Protein AF-A0A843FFS6-F1 (afdb_monomer)

Mean predicted aligned error: 5.68 Å

pLDDT: mean 88.08, std 12.21, range [52.97, 98.56]

Solvent-accessible surface area (backbone atoms only — not comparable to full-atom values): 11534 Å² total; per-residue (Å²): 105,70,79,52,47,47,73,30,27,51,74,70,66,68,94,65,60,73,67,64,50,52,63,53,55,61,49,59,39,76,67,48,50,51,51,51,46,52,35,38,79,65,56,68,27,56,37,34,46,57,70,78,41,84,56,86,60,29,35,32,21,43,27,21,26,77,88,63,52,64,29,27,40,38,34,43,46,72,81,62,82,56,56,77,55,55,56,65,79,45,60,89,41,75,91,49,67,89,71,67,99,47,63,55,63,48,47,26,49,44,46,48,45,20,52,55,39,33,42,36,35,39,77,54,75,42,61,40,56,52,62,72,47,78,57,62,43,37,38,35,24,46,45,67,55,59,95,92,43,70,39,50,36,41,72,79,55,86,66,94,71,55,63,67,55,49,52,50,55,53,44,48,55,54,46,30,41,71,68,35,67,39,58,66,69,72,75,48,49,82,36,21,30,43,49,99,89,42,68,33,47,51,81,44,55,57,70

Nearest PDB structures (foldseek):
  6zxh-assembly1_z  TM=8.878E-01  e=4.671E-20  Homo sapiens
  6zxf-assembly1_z  TM=8.977E-01  e=1.167E-18  Homo sapiens
  1ztf-assembly1_A  TM=8.460E-01  e=1.243E-16  Archaeoglobus fulgidus
  1zth-assembly1_A  TM=8.471E-01  e=7.750E-16  Archaeoglobus fulgidus
  6zxd-assembly1_z  TM=8.803E-01  e=1.132E-15  Homo sapiens

Structure (mmCIF, N/CA/C/O backbone):
data_AF-A0A843FFS6-F1
#
_entry.id   AF-A0A843FFS6-F1
#
loop_
_atom_site.group_PDB
_atom_site.id
_atom_site.type_symbol
_atom_site.label_atom_id
_atom_site.label_alt_id
_atom_site.label_comp_id
_atom_site.label_asym_id
_atom_site.label_entity_id
_atom_site.label_seq_id
_atom_site.pdbx_PDB_ins_code
_atom_site.Cartn_x
_atom_site.Cartn_y
_atom_site.Cartn_z
_atom_site.occupancy
_atom_site.B_iso_or_equiv
_atom_site.auth_seq_id
_atom_site.auth_comp_id
_atom_site.auth_asym_id
_atom_site.auth_atom_id
_atom_site.pdbx_PDB_model_num
ATOM 1 N N . MET A 1 1 ? -20.256 -8.761 16.980 1.00 80.69 1 MET A N 1
ATOM 2 C CA . MET A 1 1 ? -19.081 -7.978 16.548 1.00 80.69 1 MET A CA 1
ATOM 3 C C . MET A 1 1 ? -17.793 -8.781 16.651 1.00 80.69 1 MET A C 1
ATOM 5 O O . MET A 1 1 ? -17.360 -9.243 15.615 1.00 80.69 1 MET A O 1
ATOM 9 N N . PHE A 1 2 ? -17.199 -9.007 17.832 1.00 81.69 2 PHE A N 1
ATOM 10 C CA . PHE A 1 2 ? -15.898 -9.700 17.923 1.00 81.69 2 PHE A CA 1
ATOM 11 C C . PHE A 1 2 ? -15.927 -11.101 17.287 1.00 81.69 2 PHE A C 1
ATOM 13 O O . PHE A 1 2 ? -15.174 -11.355 16.364 1.00 81.69 2 PHE A O 1
ATOM 20 N N . ALA A 1 3 ? -16.933 -11.918 17.618 1.00 82.88 3 ALA A N 1
ATOM 21 C CA . ALA A 1 3 ? -17.171 -13.212 16.963 1.00 82.88 3 ALA A CA 1
ATOM 22 C C . ALA A 1 3 ? -17.545 -13.129 15.462 1.00 82.88 3 ALA A C 1
ATOM 24 O O . ALA A 1 3 ? -17.604 -14.142 14.774 1.00 82.88 3 ALA A O 1
ATOM 25 N N . HIS A 1 4 ? -17.893 -11.946 14.943 1.00 83.75 4 HIS A N 1
ATOM 26 C CA . HIS A 1 4 ? -18.058 -11.742 13.500 1.00 83.75 4 HIS A CA 1
ATOM 27 C C . HIS A 1 4 ? -16.690 -11.490 12.860 1.00 83.75 4 HIS A C 1
ATOM 29 O O . HIS A 1 4 ? -16.339 -12.213 11.942 1.00 83.75 4 HIS A O 1
ATOM 35 N N . VAL A 1 5 ? -15.884 -10.584 13.421 1.00 85.38 5 VAL A N 1
ATOM 36 C CA . VAL A 1 5 ? -14.514 -10.322 12.951 1.00 85.38 5 VAL A CA 1
ATOM 37 C C . VAL A 1 5 ? -13.635 -11.574 13.057 1.00 85.38 5 VAL A C 1
ATOM 39 O O . VAL A 1 5 ? -13.001 -11.949 12.084 1.00 85.38 5 VAL A O 1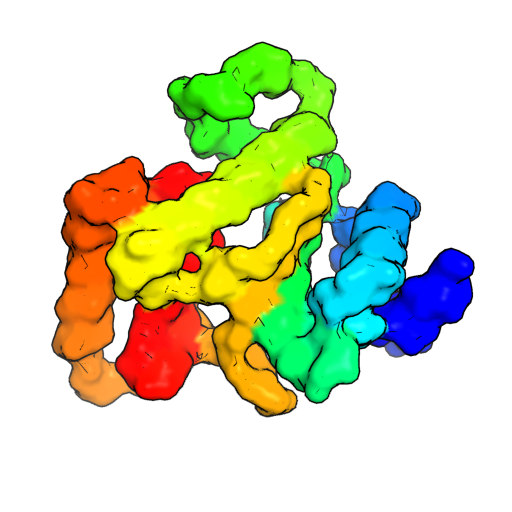
ATOM 42 N N . GLU A 1 6 ? -13.663 -12.308 14.173 1.00 84.12 6 GLU A N 1
ATOM 43 C CA . GLU A 1 6 ? -12.920 -13.575 14.317 1.00 84.12 6 GLU A CA 1
ATOM 44 C C . GLU A 1 6 ? -13.298 -14.621 13.261 1.00 84.12 6 GLU A C 1
ATOM 46 O O . GLU A 1 6 ? -12.465 -15.429 12.868 1.00 84.12 6 GLU A O 1
ATOM 51 N N . ARG A 1 7 ? -14.544 -14.612 12.770 1.00 85.88 7 ARG A N 1
ATOM 52 C CA . ARG A 1 7 ? -14.980 -15.529 11.708 1.00 85.88 7 ARG A CA 1
ATOM 53 C C . ARG A 1 7 ? -14.482 -15.142 10.320 1.00 85.88 7 ARG A C 1
ATOM 55 O O . ARG A 1 7 ? -14.465 -16.020 9.467 1.00 85.88 7 ARG A O 1
ATOM 62 N N . HIS A 1 8 ? -14.038 -13.908 10.113 1.00 87.31 8 HIS A N 1
ATOM 63 C CA . HIS A 1 8 ? -13.634 -13.399 8.798 1.00 87.31 8 HIS A CA 1
ATOM 64 C C . HIS A 1 8 ? -12.160 -12.982 8.743 1.00 87.31 8 HIS A C 1
ATOM 66 O O . HIS A 1 8 ? -11.630 -12.788 7.665 1.00 87.31 8 HIS A O 1
ATOM 72 N N . VAL A 1 9 ? -11.465 -12.890 9.880 1.00 86.94 9 VAL A N 1
ATOM 73 C CA . V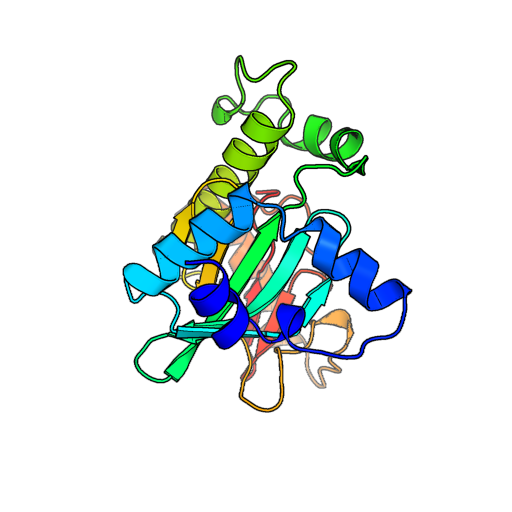AL A 1 9 ? -10.030 -12.579 9.921 1.00 86.94 9 VAL A CA 1
ATOM 74 C C . VAL A 1 9 ? -9.237 -13.837 10.252 1.00 86.94 9 VAL A C 1
ATOM 76 O O . VAL A 1 9 ? -9.176 -14.249 11.411 1.00 86.94 9 VAL A O 1
ATOM 79 N N . ASP A 1 10 ? -8.593 -14.442 9.257 1.00 83.94 10 ASP A N 1
ATOM 80 C CA . ASP A 1 10 ? -7.824 -15.685 9.414 1.00 83.94 10 ASP A CA 1
ATOM 81 C C . ASP A 1 10 ? -6.652 -15.533 10.386 1.00 83.94 10 ASP A C 1
ATOM 83 O O . ASP A 1 10 ? -6.362 -16.447 11.162 1.00 83.94 10 ASP A O 1
ATOM 87 N N . ALA A 1 11 ? -6.038 -14.346 10.433 1.00 75.12 11 ALA A N 1
ATOM 88 C CA . ALA A 1 11 ? -4.993 -14.022 11.402 1.00 75.12 11 ALA A CA 1
ATOM 89 C C . ALA A 1 11 ? -5.459 -14.157 12.870 1.00 75.12 11 ALA A C 1
ATOM 91 O O . ALA A 1 11 ? -4.627 -14.363 13.753 1.00 75.12 11 ALA A O 1
ATOM 92 N N . LEU A 1 12 ? -6.772 -14.100 13.139 1.00 79.31 12 LEU A N 1
ATOM 93 C CA . LEU A 1 12 ? -7.354 -14.326 14.469 1.00 79.31 12 LEU A CA 1
ATOM 94 C C . LEU A 1 12 ? -7.743 -15.795 14.724 1.00 79.31 12 LEU A C 1
ATOM 96 O O . LEU A 1 12 ? -7.972 -16.163 15.875 1.00 79.31 12 LEU A O 1
ATOM 100 N N . LYS A 1 13 ? -7.808 -16.648 13.690 1.00 69.12 13 LYS A N 1
ATOM 101 C CA . LYS A 1 13 ? -8.375 -18.008 13.771 1.00 69.12 13 LYS A CA 1
ATOM 102 C C . LYS A 1 13 ? -7.391 -19.105 14.211 1.00 69.12 13 LYS A C 1
ATOM 104 O O . LYS A 1 13 ? -7.854 -20.209 14.494 1.00 69.12 13 LYS A O 1
ATOM 109 N N . THR A 1 14 ? -6.064 -18.889 14.259 1.00 59.19 14 THR A N 1
ATOM 110 C CA . THR A 1 14 ? -5.106 -20.026 14.181 1.00 59.19 14 THR A CA 1
ATOM 111 C C . THR A 1 14 ? -3.998 -20.195 15.243 1.00 59.19 14 THR A C 1
ATOM 113 O O . THR A 1 14 ? -3.582 -19.302 15.992 1.00 59.19 14 THR A O 1
ATOM 116 N N . ASN A 1 15 ? -3.532 -21.457 15.285 1.00 53.28 15 ASN A N 1
ATOM 117 C CA . ASN A 1 15 ? -2.415 -22.059 16.023 1.00 53.28 15 ASN A CA 1
ATOM 118 C C . ASN A 1 15 ? -1.039 -21.675 15.441 1.00 53.28 15 ASN A C 1
ATOM 120 O O . ASN A 1 15 ? -0.367 -22.515 14.852 1.00 53.28 15 ASN A O 1
ATOM 124 N N . LYS A 1 16 ? -0.609 -20.420 15.605 1.00 58.84 16 LYS A N 1
ATOM 125 C CA . LYS A 1 16 ? 0.731 -19.974 15.177 1.00 58.84 16 LYS A CA 1
ATOM 126 C C . LYS A 1 16 ? 1.813 -20.162 16.249 1.00 58.84 16 LYS A C 1
ATOM 128 O O . LYS A 1 16 ? 1.512 -20.288 17.444 1.00 58.84 16 LYS A O 1
ATOM 133 N N . THR A 1 17 ? 3.075 -20.121 15.821 1.00 56.34 17 THR A N 1
ATOM 134 C CA . THR A 1 17 ? 4.252 -19.939 16.690 1.00 56.34 17 THR A CA 1
ATOM 135 C C . THR A 1 17 ? 4.204 -18.573 17.396 1.00 56.34 17 THR A C 1
ATOM 137 O O . THR A 1 17 ? 3.405 -17.702 17.048 1.00 56.34 17 THR A O 1
ATOM 140 N N . GLY A 1 18 ? 5.009 -18.390 18.450 1.00 56.28 18 GLY A N 1
ATOM 141 C CA . GLY A 1 18 ? 4.954 -17.189 19.297 1.00 56.28 18 GLY A CA 1
ATOM 142 C C . GLY A 1 18 ? 5.206 -15.870 18.551 1.00 56.28 18 GLY A C 1
ATOM 143 O O . GLY A 1 18 ? 4.464 -14.912 18.763 1.00 56.28 18 GLY A O 1
ATOM 144 N N . ASP A 1 19 ? 6.190 -15.844 17.647 1.00 57.81 19 ASP A N 1
ATOM 145 C CA . ASP A 1 19 ? 6.649 -14.616 16.973 1.00 57.81 19 ASP A CA 1
ATOM 146 C C . ASP A 1 19 ? 5.652 -14.080 15.931 1.00 57.81 19 ASP A C 1
ATOM 148 O O . ASP A 1 19 ? 5.396 -12.873 15.865 1.00 57.81 19 ASP A O 1
ATOM 152 N N . GLU A 1 20 ? 5.025 -14.962 15.148 1.00 58.84 20 GLU A N 1
ATOM 153 C CA . GLU A 1 20 ? 4.002 -14.572 14.166 1.00 58.84 20 GLU A CA 1
ATOM 154 C C . GLU A 1 20 ? 2.743 -14.042 14.862 1.00 58.84 20 GLU A C 1
ATOM 156 O O . GLU A 1 20 ? 2.193 -13.009 14.477 1.00 58.84 20 GLU A O 1
ATOM 161 N N . ARG A 1 21 ? 2.326 -14.699 15.956 1.00 60.38 21 ARG A N 1
ATOM 162 C CA . ARG A 1 21 ? 1.221 -14.228 16.808 1.00 60.38 21 ARG A CA 1
ATOM 163 C C . ARG A 1 21 ? 1.490 -12.841 17.369 1.00 60.38 21 ARG A C 1
ATOM 165 O O . ARG A 1 21 ? 0.575 -12.024 17.417 1.00 60.38 21 ARG A O 1
ATOM 172 N N . GLN A 1 22 ? 2.721 -12.580 17.802 1.00 60.16 22 GLN A N 1
ATOM 173 C CA . GLN A 1 22 ? 3.092 -11.284 18.354 1.00 60.16 22 GLN A CA 1
ATOM 174 C C . GLN A 1 22 ? 3.043 -10.185 17.284 1.00 60.16 22 GLN A C 1
ATOM 176 O O . GLN A 1 22 ? 2.493 -9.116 17.537 1.00 60.16 22 GLN A O 1
ATOM 181 N N . THR A 1 23 ? 3.545 -10.467 16.082 1.00 61.41 23 THR A N 1
ATOM 182 C CA . THR A 1 23 ? 3.602 -9.499 14.976 1.00 61.41 23 THR A CA 1
ATOM 183 C C . THR A 1 23 ? 2.213 -9.111 14.459 1.00 61.41 23 THR A C 1
ATOM 185 O O . THR A 1 23 ? 1.973 -7.937 14.169 1.00 61.41 23 THR A O 1
ATOM 188 N N . ASP A 1 24 ? 1.279 -10.061 14.396 1.00 65.69 24 ASP A N 1
ATOM 189 C CA . ASP A 1 24 ? -0.100 -9.793 13.971 1.00 65.69 24 ASP A CA 1
ATOM 190 C C . ASP A 1 24 ? -0.920 -9.118 15.075 1.00 65.69 24 ASP A C 1
ATOM 192 O O . ASP A 1 24 ? -1.653 -8.158 14.826 1.00 65.69 24 ASP A O 1
ATOM 196 N N . ALA A 1 25 ? -0.750 -9.548 16.329 1.00 66.25 25 ALA A N 1
ATOM 197 C CA . ALA A 1 25 ? -1.425 -8.926 17.466 1.00 66.25 25 ALA A CA 1
ATOM 198 C C . ALA A 1 25 ? -1.049 -7.442 17.646 1.00 66.25 25 ALA A C 1
ATOM 200 O O . ALA A 1 25 ? -1.842 -6.675 18.195 1.00 66.25 25 ALA A O 1
ATOM 201 N N . GLU A 1 26 ? 0.126 -7.011 17.173 1.00 71.06 26 GLU A N 1
ATOM 202 C CA . GLU A 1 26 ? 0.561 -5.610 17.249 1.00 71.06 26 GLU A CA 1
ATOM 203 C C . GLU A 1 26 ? -0.297 -4.644 16.417 1.00 71.06 26 GLU A C 1
ATOM 205 O O . GLU A 1 26 ? -0.399 -3.466 16.777 1.00 71.06 26 GLU A O 1
ATOM 210 N N . VAL A 1 27 ? -0.919 -5.108 15.326 1.00 79.50 27 VAL A N 1
ATOM 211 C CA . VAL A 1 27 ? -1.751 -4.260 14.451 1.00 79.50 27 VAL A CA 1
ATOM 212 C C . VAL A 1 27 ? -3.250 -4.373 14.754 1.00 79.50 27 VAL A C 1
ATOM 214 O O . VAL A 1 27 ? -3.978 -3.388 14.593 1.00 79.50 27 VAL A O 1
ATOM 217 N N . PHE A 1 28 ? -3.712 -5.512 15.281 1.00 85.62 28 PHE A N 1
ATOM 218 C CA . PHE A 1 28 ? -5.121 -5.779 15.606 1.00 85.62 28 PHE A CA 1
ATOM 219 C C . PHE A 1 28 ? -5.526 -5.343 17.027 1.00 85.62 28 PHE A C 1
ATOM 221 O O . PHE A 1 28 ? -6.113 -6.107 17.796 1.00 85.62 28 PHE A O 1
ATOM 228 N N . ASP A 1 29 ? -5.256 -4.085 17.390 1.00 86.44 29 ASP A N 1
ATOM 229 C CA . ASP A 1 29 ? -5.799 -3.528 18.633 1.00 86.44 29 ASP A CA 1
ATOM 230 C C . ASP A 1 29 ? -7.338 -3.389 18.571 1.00 86.44 29 ASP A C 1
ATOM 232 O O . ASP A 1 29 ? -7.961 -3.437 17.506 1.00 86.44 29 ASP A O 1
ATOM 236 N N . ARG A 1 30 ? -7.991 -3.190 19.727 1.00 87.75 30 ARG A N 1
ATOM 237 C CA . ARG A 1 30 ? -9.460 -3.058 19.791 1.00 87.75 30 ARG A CA 1
ATOM 238 C C . ARG A 1 30 ? -9.999 -1.971 18.854 1.00 87.75 30 ARG A C 1
ATOM 240 O O . ARG A 1 30 ? -11.113 -2.111 18.365 1.00 87.75 30 ARG A O 1
ATOM 247 N N . GLN A 1 31 ? -9.268 -0.875 18.645 1.00 89.69 31 GLN A N 1
ATOM 248 C CA . GLN A 1 31 ? -9.713 0.192 17.752 1.00 89.69 31 GLN A CA 1
ATOM 249 C C . GLN A 1 31 ? -9.600 -0.241 16.293 1.00 89.69 31 GLN A C 1
ATOM 251 O O . GLN A 1 31 ? -10.558 -0.018 15.564 1.00 89.69 31 GLN A O 1
ATOM 256 N N . THR A 1 32 ? -8.509 -0.892 15.885 1.00 91.94 32 THR A N 1
ATOM 257 C CA . THR A 1 32 ? -8.364 -1.459 14.536 1.00 91.94 32 THR A CA 1
ATOM 258 C C . THR A 1 32 ? -9.460 -2.486 14.246 1.00 91.94 32 THR A C 1
ATOM 260 O O . THR A 1 32 ? -10.102 -2.412 13.205 1.00 91.94 32 THR A O 1
ATOM 263 N N . LEU A 1 33 ? -9.762 -3.389 15.186 1.00 92.38 33 LEU A N 1
ATOM 264 C CA . LEU A 1 33 ? -10.819 -4.394 15.006 1.00 92.38 33 LEU A CA 1
ATOM 265 C C . LEU A 1 33 ? -12.210 -3.773 14.803 1.00 92.38 33 LEU A C 1
ATOM 267 O O . LEU A 1 33 ? -13.022 -4.312 14.057 1.00 92.38 33 LEU A O 1
ATOM 271 N N . MET A 1 34 ? -12.482 -2.626 15.434 1.00 93.25 34 MET A N 1
ATOM 272 C CA .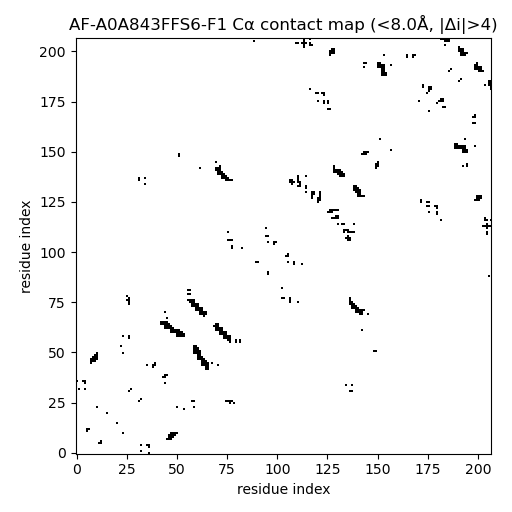 MET A 1 34 ? -13.707 -1.860 15.175 1.00 93.25 34 MET A CA 1
ATOM 273 C C . MET A 1 34 ? -13.737 -1.292 13.753 1.00 93.25 34 MET A C 1
ATOM 275 O O . MET A 1 34 ? -14.794 -1.269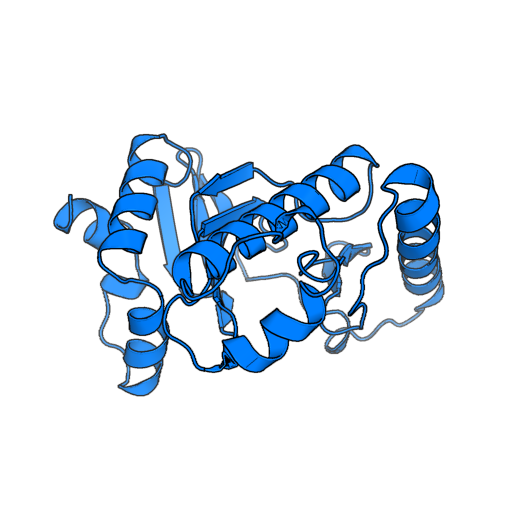 13.142 1.00 93.25 34 MET A O 1
ATOM 279 N N . LEU A 1 35 ? -12.597 -0.835 13.228 1.00 94.75 35 LEU A N 1
ATOM 280 C CA . LEU A 1 35 ? -12.515 -0.313 11.860 1.00 94.75 35 LEU A CA 1
ATOM 281 C C . LEU A 1 35 ? -12.715 -1.415 10.829 1.00 94.75 35 LEU A C 1
ATOM 283 O O . LEU A 1 35 ? -13.434 -1.210 9.863 1.00 94.75 35 LEU A O 1
ATOM 287 N N . ILE A 1 36 ? -12.113 -2.579 11.066 1.00 94.56 36 ILE A N 1
ATOM 288 C CA . ILE A 1 36 ? -12.307 -3.766 10.233 1.00 94.56 36 ILE A CA 1
ATOM 289 C C . ILE A 1 36 ? -13.780 -4.162 10.220 1.00 94.56 36 ILE A C 1
ATOM 291 O O . ILE A 1 36 ? -14.346 -4.363 9.156 1.00 94.56 36 ILE A O 1
ATOM 295 N N . TYR A 1 37 ? -14.427 -4.193 11.388 1.00 94.75 37 TYR A N 1
ATOM 296 C CA . TYR A 1 37 ? -15.867 -4.428 11.465 1.00 94.75 37 TYR A CA 1
ATOM 297 C C . TYR A 1 37 ? -16.678 -3.388 10.673 1.00 94.75 37 TYR A C 1
ATOM 299 O O . TYR A 1 37 ? -17.653 -3.746 10.015 1.00 94.75 37 TYR A O 1
ATOM 307 N N . ASP A 1 38 ? -16.288 -2.111 10.723 1.00 95.56 38 ASP A N 1
ATOM 308 C CA . ASP A 1 38 ? -16.941 -1.052 9.947 1.00 95.56 38 ASP A CA 1
ATOM 309 C C . ASP A 1 38 ? -16.753 -1.255 8.430 1.00 95.56 38 ASP A C 1
ATOM 311 O O . ASP A 1 38 ? -17.693 -1.014 7.680 1.00 95.56 38 ASP A O 1
ATOM 315 N N . PHE A 1 39 ? -15.578 -1.707 7.972 1.00 96.50 39 PHE A N 1
ATOM 316 C CA . PHE A 1 39 ? -15.357 -2.057 6.562 1.00 96.50 39 PHE A CA 1
ATOM 317 C C . PHE A 1 39 ? -16.192 -3.266 6.143 1.00 96.50 39 PHE A C 1
ATOM 319 O O . PHE A 1 39 ? -16.836 -3.212 5.100 1.00 96.50 39 PHE A O 1
ATOM 326 N N . MET A 1 40 ? -16.253 -4.295 6.994 1.00 95.25 40 MET A N 1
ATOM 327 C CA . MET A 1 40 ? -17.033 -5.506 6.736 1.00 95.25 40 MET A CA 1
ATOM 328 C C . MET A 1 40 ? -18.525 -5.229 6.642 1.00 95.25 40 MET A C 1
ATOM 330 O O . MET A 1 40 ? -19.186 -5.583 5.679 1.00 95.25 40 MET A O 1
ATOM 334 N N . THR A 1 41 ? -19.071 -4.506 7.615 1.00 94.31 41 THR A N 1
ATOM 335 C CA . THR A 1 41 ? -20.493 -4.127 7.584 1.00 94.31 41 THR A CA 1
ATOM 336 C C . THR A 1 41 ? -20.834 -3.085 6.520 1.00 94.31 41 THR A C 1
ATOM 338 O O . THR A 1 41 ? -22.014 -2.850 6.267 1.00 94.31 41 THR A O 1
ATOM 341 N N . GLY A 1 42 ? -19.822 -2.448 5.926 1.00 93.94 42 GLY A N 1
ATOM 342 C CA . GLY A 1 42 ? -19.959 -1.540 4.794 1.00 93.94 42 GLY A CA 1
ATOM 343 C C . GLY A 1 42 ? -19.784 -2.204 3.427 1.00 93.94 42 GLY A C 1
ATOM 344 O O . GLY A 1 42 ? -19.853 -1.480 2.439 1.00 93.94 42 GLY A O 1
ATOM 345 N N . GLY A 1 43 ? -19.535 -3.519 3.370 1.00 93.12 43 GLY A N 1
ATOM 346 C CA . GLY A 1 43 ? -19.345 -4.280 2.130 1.00 93.12 43 GLY A CA 1
ATOM 347 C C . GLY A 1 43 ? -18.008 -4.045 1.421 1.00 93.12 43 GLY A C 1
ATOM 348 O O . GLY A 1 43 ? -17.847 -4.449 0.281 1.00 93.12 43 GLY A O 1
ATOM 349 N N . LEU A 1 44 ? -17.042 -3.380 2.069 1.00 95.81 44 LEU A N 1
ATOM 350 C CA . LEU A 1 44 ? -15.720 -3.119 1.474 1.00 95.81 44 LEU A CA 1
ATOM 351 C C . LEU A 1 44 ? -14.726 -4.269 1.681 1.00 95.81 44 LEU A C 1
ATOM 353 O O . LEU A 1 44 ? -13.668 -4.274 1.067 1.00 95.81 44 LEU A O 1
ATOM 357 N N . ILE A 1 45 ? -15.011 -5.170 2.622 1.00 96.69 45 ILE A N 1
ATOM 358 C CA . ILE A 1 45 ? -14.197 -6.349 2.926 1.00 96.69 45 ILE A CA 1
ATOM 359 C C . ILE A 1 45 ? -15.147 -7.454 3.385 1.00 96.69 45 ILE A C 1
ATOM 361 O O . ILE A 1 45 ? -15.850 -7.258 4.367 1.00 96.69 45 ILE A O 1
ATOM 365 N N . ASP A 1 46 ? -15.124 -8.628 2.779 1.00 95.50 46 ASP A N 1
ATOM 366 C CA . ASP A 1 46 ? -15.739 -9.825 3.347 1.00 95.50 46 ASP A CA 1
ATOM 367 C C . ASP A 1 46 ? -14.752 -10.546 4.272 1.00 95.50 46 ASP A C 1
ATOM 369 O O . ASP A 1 46 ? -14.993 -10.681 5.475 1.00 95.50 46 ASP A O 1
ATOM 373 N N . THR A 1 47 ? -13.592 -10.940 3.740 1.00 94.19 47 THR A N 1
ATOM 374 C CA . THR A 1 47 ? -12.612 -11.774 4.444 1.00 94.19 47 THR A CA 1
ATOM 375 C C . THR A 1 47 ? -11.228 -11.120 4.453 1.00 94.19 47 THR A C 1
ATOM 377 O O . THR A 1 47 ? -10.809 -10.474 3.500 1.00 94.19 47 THR A O 1
ATOM 380 N N . ILE A 1 48 ? -10.497 -11.262 5.565 1.00 94.25 48 ILE A N 1
ATOM 381 C CA . ILE A 1 48 ? -9.093 -10.850 5.700 1.00 94.25 48 ILE A CA 1
ATOM 382 C C . ILE A 1 48 ? -8.259 -12.097 5.950 1.00 94.25 48 ILE A C 1
ATOM 384 O O . ILE A 1 48 ? -8.434 -12.796 6.954 1.00 94.25 48 ILE A O 1
ATOM 388 N N . HIS A 1 49 ? -7.305 -12.330 5.066 1.00 89.81 49 HIS A N 1
ATOM 389 C CA . HIS A 1 49 ? -6.413 -13.471 5.113 1.00 89.81 49 HIS A CA 1
ATOM 390 C C . HIS A 1 49 ? -5.125 -13.141 5.881 1.00 89.81 49 HIS A C 1
ATOM 392 O O . HIS A 1 49 ? -5.056 -12.216 6.698 1.00 89.81 49 HIS A O 1
ATOM 398 N N . TYR A 1 50 ? -4.094 -13.956 5.685 1.00 82.50 50 TYR A N 1
ATOM 399 C CA . TYR A 1 50 ? -2.793 -13.757 6.308 1.00 82.50 50 TYR A CA 1
ATOM 400 C C . TYR A 1 50 ? -2.069 -12.519 5.755 1.00 82.50 50 TYR A C 1
ATOM 402 O O . TYR A 1 50 ? -2.343 -12.081 4.634 1.00 82.50 50 TYR A O 1
ATOM 410 N N . PRO A 1 51 ? -1.155 -11.920 6.543 1.00 86.81 51 PRO A N 1
ATOM 411 C CA . PRO A 1 51 ? -0.359 -10.806 6.054 1.00 86.81 51 PRO A CA 1
ATOM 412 C C . PRO A 1 51 ? 0.498 -11.254 4.866 1.00 86.81 51 PRO A C 1
ATOM 414 O O . PRO A 1 51 ? 1.206 -12.254 4.952 1.00 86.81 51 PRO A O 1
ATOM 417 N N . VAL A 1 52 ? 0.461 -10.475 3.788 1.00 89.38 52 VAL A N 1
ATOM 418 C CA . VAL A 1 52 ? 1.340 -10.636 2.619 1.00 89.38 52 VAL A CA 1
ATOM 419 C C . VAL A 1 52 ? 2.656 -9.882 2.798 1.00 89.38 52 VAL A C 1
ATOM 421 O O . VAL A 1 52 ? 3.664 -10.223 2.192 1.00 89.38 52 VAL A O 1
ATOM 424 N N . SER A 1 53 ? 2.673 -8.869 3.668 1.00 87.00 53 SER A N 1
ATOM 425 C CA . SER A 1 53 ? 3.887 -8.143 4.032 1.00 87.00 53 SER A CA 1
ATOM 426 C C . SER A 1 53 ? 3.817 -7.656 5.474 1.00 87.00 53 SER A C 1
ATOM 428 O O . SER A 1 53 ? 2.799 -7.133 5.932 1.00 87.00 53 SER A O 1
ATOM 430 N N . THR A 1 54 ? 4.920 -7.800 6.206 1.00 84.69 54 THR A N 1
ATOM 431 C CA . THR A 1 54 ? 5.067 -7.279 7.569 1.00 84.69 54 THR A CA 1
ATOM 432 C C . THR A 1 54 ? 6.247 -6.324 7.627 1.00 84.69 54 THR A C 1
ATOM 434 O O . THR A 1 54 ? 7.389 -6.717 7.390 1.00 84.69 54 THR A O 1
ATOM 437 N N . GLY A 1 55 ? 5.986 -5.069 7.980 1.00 77.56 55 GLY A N 1
ATOM 438 C CA . GLY A 1 55 ? 6.989 -4.016 8.048 1.00 77.56 55 GLY A CA 1
ATOM 439 C C . GLY A 1 55 ? 7.069 -3.358 9.422 1.00 77.56 55 GLY A C 1
ATOM 440 O O . GLY A 1 55 ? 6.270 -3.594 10.327 1.00 77.56 55 GLY A O 1
ATOM 441 N N . LYS A 1 56 ? 8.051 -2.464 9.580 1.00 77.19 56 LYS A N 1
ATOM 442 C CA . LYS A 1 56 ? 8.232 -1.671 10.814 1.00 77.19 56 LYS A CA 1
ATOM 443 C C . LYS A 1 56 ? 7.108 -0.658 11.050 1.00 77.19 56 LYS A C 1
ATOM 445 O O . LYS A 1 56 ? 6.913 -0.212 12.185 1.00 77.19 56 LYS A O 1
ATOM 450 N N . GLU A 1 57 ? 6.434 -0.247 9.982 1.00 80.69 57 GLU A N 1
ATOM 451 C CA . GLU A 1 57 ? 5.434 0.827 9.985 1.00 80.69 57 GLU A CA 1
ATOM 452 C C . GLU A 1 57 ? 4.002 0.292 9.947 1.00 80.69 57 GLU A C 1
ATOM 454 O O . GLU A 1 57 ? 3.092 0.929 10.471 1.00 80.69 57 GLU A O 1
ATOM 459 N N . GLY A 1 58 ? 3.808 -0.914 9.421 1.00 88.50 58 GLY A N 1
ATOM 460 C CA . GLY A 1 58 ? 2.508 -1.543 9.261 1.00 88.50 58 GLY A CA 1
ATOM 461 C C . GLY A 1 58 ? 2.629 -2.936 8.666 1.00 88.50 58 GLY A C 1
ATOM 462 O O . GLY A 1 58 ? 3.721 -3.361 8.287 1.00 88.50 58 GLY A O 1
ATOM 463 N N . ASN A 1 59 ? 1.500 -3.626 8.588 1.00 91.69 59 ASN A N 1
ATOM 464 C CA . ASN A 1 59 ? 1.373 -4.897 7.886 1.00 91.69 59 ASN A CA 1
ATOM 465 C C . ASN A 1 59 ? 0.367 -4.715 6.739 1.00 91.69 59 ASN A C 1
ATOM 467 O O . ASN A 1 59 ? -0.587 -3.947 6.880 1.00 91.69 59 ASN A O 1
ATOM 471 N N . VAL A 1 60 ? 0.581 -5.411 5.628 1.00 94.06 60 VAL A N 1
ATOM 472 C CA . VAL A 1 60 ? -0.353 -5.495 4.499 1.00 94.06 60 VAL A CA 1
ATOM 473 C C . VAL A 1 60 ? -0.956 -6.889 4.503 1.00 94.06 60 VAL A C 1
ATOM 475 O O . VAL A 1 60 ? -0.228 -7.875 4.619 1.00 94.06 60 VAL A O 1
ATOM 478 N N . PHE A 1 61 ? -2.273 -6.965 4.396 1.00 94.50 61 PHE A N 1
ATOM 479 C CA . PHE A 1 61 ? -3.042 -8.200 4.364 1.00 94.50 61 PHE A CA 1
ATOM 480 C C . PHE A 1 61 ? -3.709 -8.345 3.005 1.00 94.50 61 PHE A C 1
ATOM 482 O O . PHE A 1 61 ? -4.211 -7.359 2.467 1.00 94.50 61 PHE A O 1
ATOM 489 N N . TYR A 1 62 ? -3.731 -9.574 2.497 1.00 94.94 62 TYR A N 1
ATOM 490 C CA . TYR A 1 62 ? -4.666 -9.946 1.446 1.00 94.94 62 TYR A CA 1
ATOM 491 C C . TYR A 1 62 ? -6.070 -10.010 2.054 1.00 94.94 62 TYR A C 1
ATOM 493 O O . TYR A 1 62 ? -6.261 -10.538 3.156 1.00 94.94 62 TYR A O 1
ATOM 501 N N . ALA A 1 63 ? -7.035 -9.429 1.369 1.00 95.50 63 ALA A N 1
ATOM 502 C CA . ALA A 1 63 ? -8.437 -9.416 1.731 1.00 95.50 63 ALA A CA 1
ATOM 503 C C . ALA A 1 63 ? -9.273 -9.590 0.462 1.00 95.50 63 ALA A C 1
ATOM 505 O O . ALA A 1 63 ? -8.762 -9.443 -0.643 1.00 95.50 63 ALA A O 1
ATOM 506 N N . THR A 1 64 ? -10.548 -9.887 0.634 1.00 95.31 64 THR A N 1
ATOM 507 C CA . THR A 1 64 ? -11.526 -9.960 -0.452 1.00 95.31 64 THR A CA 1
ATOM 508 C C . THR A 1 64 ? -12.743 -9.127 -0.093 1.00 95.31 64 THR A C 1
ATOM 510 O O . THR A 1 64 ? -13.016 -8.940 1.096 1.00 95.31 64 THR A O 1
ATOM 513 N N . ASP A 1 65 ? -13.456 -8.595 -1.082 1.00 94.56 65 ASP A N 1
ATOM 514 C CA . ASP A 1 65 ? -14.781 -7.993 -0.886 1.00 94.56 65 ASP A CA 1
ATOM 515 C C . ASP A 1 65 ? -15.917 -9.034 -0.948 1.00 94.56 65 ASP A C 1
ATOM 517 O O . ASP A 1 65 ? -15.673 -10.241 -0.938 1.00 94.56 65 ASP A O 1
ATOM 521 N N . GLU A 1 66 ? -17.172 -8.569 -0.952 1.00 92.44 66 GLU A N 1
ATOM 522 C CA . GLU A 1 66 ? -18.359 -9.439 -1.004 1.00 92.44 66 GLU A CA 1
ATOM 523 C C . GLU A 1 66 ? -18.490 -10.225 -2.320 1.00 92.44 66 GLU A C 1
ATOM 525 O O . GLU A 1 66 ? -19.124 -11.285 -2.328 1.00 92.44 66 GLU A O 1
ATOM 530 N N . ASP A 1 67 ? -17.889 -9.736 -3.408 1.00 92.38 67 ASP A N 1
ATOM 531 C CA . ASP A 1 67 ? -17.883 -10.393 -4.718 1.00 92.38 67 ASP A CA 1
ATOM 532 C C . ASP A 1 67 ? -16.699 -11.370 -4.865 1.00 92.38 67 ASP A C 1
ATOM 534 O O . ASP A 1 67 ? -16.683 -12.207 -5.770 1.00 92.38 67 ASP A O 1
ATOM 538 N N . GLY A 1 68 ? -15.758 -11.343 -3.915 1.00 91.50 68 GLY A N 1
ATOM 539 C CA . GLY A 1 68 ? -14.558 -12.175 -3.899 1.00 91.50 68 GLY A CA 1
ATOM 540 C C . GLY A 1 68 ? -13.364 -11.531 -4.601 1.00 91.50 68 GLY A C 1
ATOM 541 O O . GLY A 1 68 ? -12.341 -12.197 -4.760 1.00 91.50 68 GLY A O 1
ATOM 542 N N . GLU A 1 69 ? -13.470 -10.260 -4.989 1.00 93.12 69 GLU A N 1
ATOM 543 C CA . GLU A 1 69 ? -12.397 -9.538 -5.663 1.00 93.12 69 GLU A CA 1
ATOM 544 C C . GLU A 1 69 ? -11.278 -9.181 -4.671 1.00 93.12 69 GLU A C 1
ATOM 546 O O . GLU A 1 69 ? -11.547 -8.837 -3.510 1.00 93.12 69 GLU A O 1
ATOM 551 N N . PRO A 1 70 ? -10.003 -9.287 -5.085 1.00 95.50 70 PRO A N 1
ATOM 552 C CA . PRO A 1 70 ? -8.868 -9.145 -4.187 1.00 95.50 70 PRO A CA 1
ATOM 553 C C . PRO A 1 70 ? -8.582 -7.678 -3.820 1.00 95.50 70 PRO A C 1
ATOM 555 O O . PRO A 1 70 ? -8.494 -6.790 -4.663 1.00 95.50 70 PRO A O 1
ATOM 558 N N . ILE A 1 71 ? -8.354 -7.431 -2.528 1.00 96.62 71 ILE A N 1
ATOM 559 C CA . ILE A 1 71 ? -8.069 -6.114 -1.943 1.00 96.62 71 ILE A CA 1
ATOM 560 C C . ILE A 1 71 ? -6.845 -6.198 -1.027 1.00 96.62 71 ILE A C 1
ATOM 562 O O . ILE A 1 71 ? -6.680 -7.131 -0.239 1.00 96.62 71 ILE A O 1
ATOM 566 N N . ALA A 1 72 ? -5.992 -5.177 -1.061 1.00 97.38 72 ALA A N 1
ATOM 567 C CA . ALA A 1 72 ? -4.920 -4.996 -0.093 1.00 97.38 72 ALA A CA 1
ATOM 568 C C . ALA A 1 72 ? -5.389 -4.130 1.089 1.00 97.38 72 ALA A C 1
ATOM 570 O O . ALA A 1 72 ? -5.708 -2.948 0.940 1.00 97.38 72 ALA A O 1
ATOM 571 N N . LEU A 1 73 ? -5.347 -4.687 2.303 1.00 97.38 73 LEU A N 1
ATOM 572 C CA . LEU A 1 73 ? -5.547 -3.940 3.548 1.00 97.38 73 LEU A CA 1
ATOM 573 C C . LEU A 1 73 ? -4.201 -3.637 4.213 1.00 97.38 73 LEU A C 1
ATOM 575 O O . LEU A 1 73 ? -3.592 -4.505 4.840 1.00 97.38 73 LEU A O 1
ATOM 579 N N . LYS A 1 74 ? -3.757 -2.379 4.160 1.00 96.00 74 LYS A N 1
ATOM 580 C CA . LYS A 1 74 ? -2.576 -1.895 4.893 1.00 96.00 74 LYS A CA 1
ATOM 581 C C . LYS A 1 74 ? -2.988 -1.327 6.252 1.00 96.00 74 LYS A C 1
ATOM 583 O O . LYS A 1 74 ? -3.718 -0.338 6.337 1.00 96.00 74 LYS A O 1
ATOM 588 N N . ILE A 1 75 ? -2.486 -1.929 7.331 1.00 94.94 75 ILE A N 1
ATOM 589 C CA . ILE A 1 75 ? -2.718 -1.503 8.717 1.00 94.94 75 ILE A CA 1
ATOM 590 C C . ILE A 1 75 ? -1.429 -0.940 9.312 1.00 94.94 75 ILE A C 1
ATOM 592 O O . ILE A 1 75 ? -0.467 -1.667 9.563 1.00 94.94 75 ILE A O 1
ATOM 596 N N . PHE A 1 76 ? -1.429 0.354 9.614 1.00 91.44 76 PHE A N 1
ATOM 597 C CA . PHE A 1 76 ? -0.300 1.046 10.230 1.00 91.44 76 PHE A CA 1
ATOM 598 C C . PHE A 1 76 ? -0.255 0.771 11.736 1.00 91.44 76 PHE A C 1
ATOM 600 O O . PHE A 1 76 ? -1.270 0.862 12.442 1.00 91.44 76 PHE A O 1
ATOM 607 N N . ARG A 1 77 ? 0.943 0.474 12.250 1.00 86.88 77 ARG A N 1
ATOM 608 C CA . ARG A 1 77 ? 1.188 0.230 13.675 1.00 86.88 77 ARG A CA 1
ATOM 609 C C . ARG A 1 77 ? 1.012 1.525 14.459 1.00 86.88 77 ARG A C 1
ATOM 611 O O . ARG A 1 77 ? 1.626 2.548 14.168 1.00 86.88 77 ARG A O 1
ATOM 618 N N . THR A 1 78 ? 0.195 1.481 15.509 1.00 79.38 78 THR A N 1
ATOM 619 C CA . THR A 1 78 ? -0.089 2.666 16.339 1.00 79.38 78 THR A CA 1
ATOM 620 C C . THR A 1 78 ? 0.821 2.789 17.569 1.00 79.38 78 THR A C 1
ATOM 622 O O . THR A 1 78 ? 0.831 3.835 18.226 1.00 79.38 78 THR A O 1
ATOM 625 N N . SER A 1 79 ? 1.591 1.742 17.887 1.00 67.50 79 SER A N 1
ATOM 626 C CA . SER A 1 79 ? 2.321 1.567 19.152 1.00 67.50 79 SER A CA 1
ATOM 627 C C . SER A 1 79 ? 3.856 1.520 19.028 1.00 67.50 79 SER A C 1
ATOM 629 O O . SER A 1 79 ? 4.536 1.607 20.052 1.00 67.50 79 SER A O 1
ATOM 631 N N . THR A 1 80 ? 4.430 1.429 17.822 1.00 60.56 80 THR A N 1
ATOM 632 C CA . THR A 1 80 ? 5.870 1.167 17.622 1.00 60.56 80 THR A CA 1
ATOM 633 C C . THR A 1 80 ? 6.787 2.396 17.744 1.00 60.56 80 THR A C 1
ATOM 635 O O . THR A 1 80 ? 6.383 3.558 17.660 1.00 60.56 80 THR A O 1
ATOM 638 N N . SER A 1 81 ? 8.081 2.127 17.962 1.00 52.97 81 SER A N 1
ATOM 639 C CA . SER A 1 81 ? 9.174 3.101 18.131 1.00 52.97 81 SER A CA 1
ATOM 640 C C . SER A 1 81 ? 9.644 3.773 16.826 1.00 52.97 81 SER A C 1
ATOM 642 O O . SER A 1 81 ? 10.486 4.677 16.873 1.00 52.97 81 SER A O 1
ATOM 644 N N . THR A 1 82 ? 9.072 3.397 15.675 1.00 54.25 82 THR A N 1
ATOM 645 C CA . THR A 1 82 ? 9.389 3.910 14.323 1.00 54.25 82 THR A CA 1
ATOM 646 C C . THR A 1 82 ? 9.068 5.400 14.144 1.00 54.25 82 THR A C 1
ATOM 648 O O . THR A 1 82 ? 9.567 6.055 13.232 1.00 54.25 82 THR A O 1
ATOM 651 N N . PHE A 1 83 ? 8.338 5.986 15.097 1.00 55.69 83 PHE A N 1
ATOM 652 C CA . PHE A 1 83 ? 7.970 7.402 15.159 1.00 55.69 83 PHE A CA 1
ATOM 653 C C . PHE A 1 83 ? 9.139 8.390 14.959 1.00 55.69 83 PHE A C 1
ATOM 655 O O . PHE A 1 83 ? 8.939 9.481 14.433 1.00 55.69 83 PHE A O 1
ATOM 662 N N . LYS A 1 84 ? 10.374 8.019 15.335 1.00 56.75 84 LYS A N 1
ATOM 663 C CA . LYS A 1 84 ? 11.565 8.869 15.121 1.00 56.75 84 LYS A CA 1
ATOM 664 C C . LYS A 1 84 ? 11.906 9.106 13.642 1.00 56.75 84 LYS A C 1
ATOM 666 O O . LYS A 1 84 ? 12.621 10.058 13.346 1.00 56.75 84 LYS A O 1
ATOM 671 N N . ARG A 1 85 ? 11.473 8.227 12.732 1.00 61.06 85 ARG A N 1
ATOM 672 C CA . ARG A 1 85 ? 11.682 8.389 11.282 1.00 61.06 85 ARG A CA 1
ATOM 673 C C . ARG A 1 85 ? 10.537 9.171 10.655 1.00 61.06 85 ARG A C 1
ATOM 675 O O . ARG A 1 85 ? 10.802 10.139 9.957 1.00 61.06 85 ARG A O 1
ATOM 682 N N . VAL A 1 86 ? 9.301 8.841 11.035 1.00 65.00 86 VAL A N 1
ATOM 683 C CA . VAL A 1 86 ? 8.074 9.551 10.633 1.00 65.00 86 VAL A CA 1
ATOM 684 C C . VAL A 1 86 ? 8.205 11.062 10.831 1.00 65.00 86 VAL A C 1
ATOM 686 O O . VAL A 1 86 ? 7.863 11.826 9.938 1.00 65.00 86 VAL A O 1
ATOM 689 N N . SER A 1 87 ? 8.780 11.513 11.955 1.00 67.44 87 SER A N 1
ATOM 690 C CA . SER A 1 87 ? 8.957 12.946 12.226 1.00 67.44 87 SER A CA 1
ATOM 691 C C . SER A 1 87 ? 9.761 13.700 11.159 1.00 67.44 87 SER A C 1
ATOM 693 O O . SER A 1 87 ? 9.489 14.873 10.951 1.00 67.44 87 SER A O 1
ATOM 695 N N . LYS A 1 88 ? 10.731 13.055 10.492 1.00 70.56 88 LYS A N 1
ATOM 696 C CA . LYS A 1 88 ? 11.553 13.693 9.448 1.00 70.56 88 LYS A CA 1
ATOM 697 C C . LYS A 1 88 ? 10.785 13.896 8.144 1.00 70.56 88 LYS A C 1
ATOM 699 O O . LYS A 1 88 ? 10.994 14.886 7.465 1.00 70.56 88 LYS A O 1
ATOM 704 N N . TYR A 1 89 ? 9.900 12.965 7.817 1.00 66.38 89 TYR A N 1
ATOM 705 C CA . TYR A 1 89 ? 9.132 12.977 6.572 1.00 66.38 89 TYR A CA 1
ATOM 706 C C . TYR A 1 89 ? 7.843 13.812 6.654 1.00 66.38 89 TYR A C 1
ATOM 708 O O . TYR A 1 89 ? 7.236 14.117 5.632 1.00 66.38 89 TYR A O 1
ATOM 716 N N . ILE A 1 90 ? 7.414 14.181 7.867 1.00 73.38 90 ILE A N 1
ATOM 717 C CA . ILE A 1 90 ? 6.303 15.123 8.095 1.00 73.38 90 ILE A CA 1
ATOM 718 C C . ILE A 1 90 ? 6.780 16.554 8.369 1.00 73.38 90 ILE A C 1
ATOM 720 O O . ILE A 1 90 ? 5.961 17.468 8.478 1.00 73.38 90 ILE A O 1
ATOM 724 N N . GLU A 1 91 ? 8.086 16.757 8.560 1.00 71.44 91 GLU A N 1
ATOM 725 C CA . GLU A 1 91 ? 8.639 18.073 8.860 1.00 71.44 91 GLU A CA 1
ATOM 726 C C . GLU A 1 91 ? 8.451 19.003 7.655 1.00 71.44 91 GLU A C 1
ATOM 728 O O . GLU A 1 91 ? 8.837 18.685 6.537 1.00 71.44 91 GLU A O 1
ATOM 733 N N . GLY A 1 92 ? 7.812 20.153 7.881 1.00 75.00 92 GLY A N 1
ATOM 734 C CA . GLY A 1 92 ? 7.493 21.112 6.820 1.00 75.00 92 GLY A CA 1
ATOM 735 C C . GLY A 1 92 ? 6.194 20.834 6.055 1.00 75.00 92 GLY A C 1
ATOM 736 O O . GLY A 1 92 ? 5.720 21.737 5.369 1.00 75.00 92 GLY A O 1
ATOM 737 N N . ASP A 1 93 ? 5.561 19.666 6.221 1.00 77.50 93 ASP A N 1
ATOM 738 C CA . ASP A 1 93 ? 4.280 19.361 5.576 1.00 77.50 93 ASP A CA 1
ATOM 739 C C . ASP A 1 93 ? 3.116 20.073 6.309 1.00 77.50 93 ASP A C 1
ATOM 741 O O . ASP A 1 93 ? 2.832 19.780 7.482 1.00 77.50 93 ASP A O 1
ATOM 745 N N . PRO A 1 94 ? 2.392 21.001 5.646 1.00 78.44 94 PRO A N 1
ATOM 746 C CA . PRO A 1 94 ? 1.284 21.733 6.257 1.00 78.44 94 PRO A CA 1
ATOM 747 C C . PRO A 1 94 ? 0.169 20.832 6.803 1.00 78.44 94 PRO A C 1
ATOM 749 O O . PRO A 1 94 ? -0.508 21.229 7.755 1.00 78.44 94 PRO A O 1
ATOM 752 N N . ARG A 1 95 ? -0.004 19.616 6.259 1.00 78.88 95 ARG A N 1
ATOM 753 C CA . ARG A 1 95 ? -1.005 18.625 6.697 1.00 78.88 95 ARG A CA 1
ATOM 754 C C . ARG A 1 95 ? -0.758 18.130 8.125 1.00 78.88 95 ARG A C 1
ATOM 756 O O . ARG A 1 95 ? -1.689 17.660 8.775 1.00 78.88 95 ARG A O 1
ATOM 763 N N . PHE A 1 96 ? 0.466 18.276 8.635 1.00 81.06 96 PHE A N 1
ATOM 764 C CA . PHE A 1 96 ? 0.859 17.859 9.985 1.00 81.06 96 PHE A CA 1
ATOM 765 C C . PHE A 1 96 ? 1.021 19.034 10.956 1.00 81.06 96 PHE A C 1
ATOM 767 O O . PHE A 1 96 ? 1.337 18.840 12.135 1.00 81.06 96 PHE A O 1
ATOM 774 N N . LYS A 1 97 ?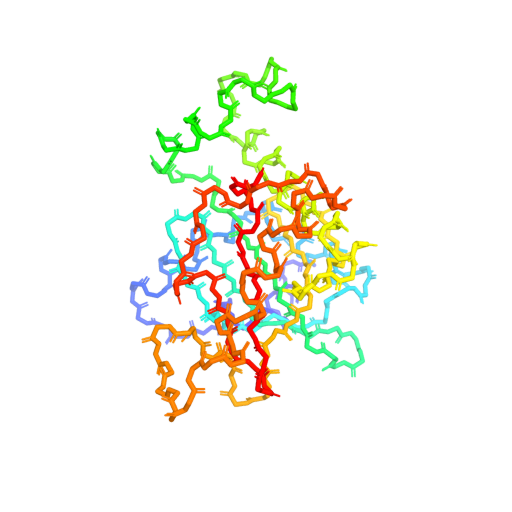 0.766 20.268 10.504 1.00 76.06 97 LYS A N 1
ATOM 775 C CA . LYS A 1 97 ? 0.885 21.467 11.336 1.00 76.06 97 LYS A CA 1
ATOM 776 C C . LYS A 1 97 ? -0.048 21.378 12.548 1.00 76.06 97 LYS A C 1
ATOM 778 O O . LYS A 1 97 ? -1.258 21.234 12.419 1.00 76.06 97 LYS A O 1
ATOM 783 N N . GLY A 1 98 ? 0.524 21.488 13.748 1.00 73.00 98 GLY A N 1
ATOM 784 C CA . GLY A 1 98 ? -0.227 21.422 15.009 1.00 73.00 98 GLY A CA 1
ATOM 785 C C . GLY A 1 98 ? -0.532 20.004 15.510 1.00 73.00 98 GLY A C 1
ATOM 786 O O . GLY A 1 98 ? -1.109 19.857 16.588 1.00 73.00 98 GLY A O 1
ATOM 787 N N . LEU A 1 99 ? -0.111 18.955 14.796 1.00 72.06 99 LEU A N 1
ATOM 788 C CA . LEU A 1 99 ? -0.162 17.577 15.286 1.00 72.06 99 LEU A CA 1
ATOM 789 C C . LEU A 1 99 ? 1.084 17.282 16.129 1.00 72.06 99 LEU A C 1
ATOM 791 O O . LEU A 1 99 ? 2.045 16.680 15.663 1.00 72.06 99 LEU A O 1
ATOM 795 N N . THR A 1 100 ? 1.080 17.710 17.392 1.00 66.06 100 THR A N 1
ATOM 796 C CA . THR A 1 100 ? 2.161 17.411 18.345 1.00 66.06 100 THR A CA 1
ATOM 797 C C . THR A 1 100 ? 1.661 16.536 19.497 1.00 66.06 100 THR A C 1
ATOM 799 O O . THR A 1 100 ? 0.484 16.538 19.855 1.00 66.06 100 THR A O 1
ATOM 802 N N . GLY A 1 101 ? 2.549 15.708 20.055 1.00 68.00 101 GLY A N 1
ATOM 803 C CA . GLY A 1 101 ? 2.306 14.944 21.288 1.00 68.00 101 GLY A CA 1
ATOM 804 C C . GLY A 1 101 ? 1.346 13.745 21.199 1.00 68.00 101 GLY A C 1
ATOM 805 O O . GLY A 1 101 ? 1.370 12.903 22.093 1.00 68.00 101 GLY A O 1
ATOM 806 N N . ASN A 1 102 ? 0.544 13.601 20.135 1.00 80.19 102 ASN A N 1
ATOM 807 C CA . ASN A 1 102 ? -0.373 12.468 19.957 1.00 80.19 102 ASN A CA 1
ATOM 808 C C . ASN A 1 102 ? 0.036 11.580 18.772 1.00 80.19 102 ASN A C 1
ATOM 810 O O . ASN A 1 102 ? -0.298 11.858 17.621 1.00 80.19 102 ASN A O 1
ATOM 814 N N . ARG A 1 103 ? 0.717 10.470 19.081 1.00 79.69 103 ARG A N 1
ATOM 815 C CA . ARG A 1 103 ? 1.224 9.512 18.086 1.00 79.69 103 ARG A CA 1
ATOM 816 C C . ARG A 1 103 ? 0.129 8.962 17.173 1.00 79.69 103 ARG A C 1
ATOM 818 O O . ARG A 1 103 ? 0.326 8.933 15.969 1.00 79.69 103 ARG A O 1
ATOM 825 N N . ARG A 1 104 ? -1.041 8.600 17.715 1.00 85.00 104 ARG A N 1
ATOM 826 C CA . ARG A 1 104 ? -2.159 8.074 16.910 1.00 85.00 104 ARG A CA 1
ATOM 827 C C . ARG A 1 104 ? -2.645 9.081 15.878 1.00 85.00 104 ARG A C 1
ATOM 829 O O . ARG A 1 104 ? -2.835 8.709 14.731 1.00 85.00 104 ARG A O 1
ATOM 836 N N . LYS A 1 105 ? -2.798 10.354 16.257 1.00 86.19 105 LYS A N 1
ATOM 837 C CA . LYS A 1 105 ? -3.193 11.404 15.302 1.00 86.19 105 LYS A CA 1
ATOM 838 C C . LYS A 1 105 ? -2.179 11.566 14.172 1.00 86.19 105 LYS A C 1
ATOM 840 O O . LYS A 1 105 ? -2.583 11.802 13.043 1.00 86.19 105 LYS A O 1
ATOM 845 N N . ILE A 1 106 ? -0.891 11.424 14.476 1.00 86.19 106 ILE A N 1
ATOM 846 C CA . ILE A 1 106 ? 0.177 11.502 13.475 1.00 86.19 106 ILE A CA 1
ATOM 847 C C . ILE A 1 106 ? 0.126 10.299 12.538 1.00 86.19 106 ILE A C 1
ATOM 849 O O . ILE A 1 106 ? 0.160 10.499 11.333 1.00 86.19 106 ILE A O 1
ATOM 853 N N . ILE A 1 107 ? -0.046 9.082 13.065 1.00 87.81 107 ILE A N 1
ATOM 854 C CA . ILE A 1 107 ? -0.252 7.889 12.231 1.00 87.81 107 ILE A CA 1
ATOM 855 C C . ILE A 1 107 ? -1.490 8.056 11.346 1.00 87.81 107 ILE A C 1
ATOM 857 O O . ILE A 1 107 ? -1.427 7.766 10.164 1.00 87.81 107 ILE A O 1
ATOM 861 N N . TYR A 1 108 ? -2.593 8.600 11.865 1.00 90.88 108 TYR A N 1
ATOM 862 C CA . TYR A 1 108 ? -3.791 8.797 11.046 1.00 90.88 108 TYR A CA 1
ATOM 863 C C . TYR A 1 108 ? -3.599 9.845 9.950 1.00 90.88 108 TYR A C 1
ATOM 865 O O . TYR A 1 108 ? -4.085 9.673 8.837 1.00 90.88 108 TYR A O 1
ATOM 873 N N . ALA A 1 109 ? -2.886 10.930 10.252 1.00 89.50 109 ALA A N 1
ATOM 874 C CA . ALA A 1 109 ? -2.521 11.920 9.249 1.00 89.50 109 ALA A CA 1
ATOM 875 C C . ALA A 1 109 ? -1.561 11.337 8.204 1.00 89.50 109 ALA A C 1
ATOM 877 O O . ALA A 1 109 ? -1.690 11.661 7.029 1.00 89.50 109 ALA A O 1
ATOM 878 N N . TRP A 1 110 ? -0.657 10.445 8.615 1.00 88.69 110 TRP A N 1
ATOM 879 C CA . TRP A 1 110 ? 0.243 9.720 7.725 1.00 88.69 110 TRP A CA 1
ATOM 880 C C . TRP A 1 110 ? -0.506 8.785 6.785 1.00 88.69 110 TRP A C 1
ATOM 882 O O . TRP A 1 110 ? -0.348 8.879 5.575 1.00 88.69 110 TRP A O 1
ATOM 892 N N . THR A 1 111 ? -1.382 7.935 7.315 1.00 92.88 111 THR A N 1
ATOM 893 C CA . THR A 1 111 ? -2.182 7.041 6.478 1.00 92.88 111 THR A CA 1
ATOM 894 C C . THR A 1 111 ? -3.097 7.831 5.535 1.00 92.88 111 THR A C 1
ATOM 896 O O . THR A 1 111 ? -3.229 7.474 4.369 1.00 92.88 111 THR A O 1
ATOM 899 N N . ASN A 1 112 ? -3.668 8.956 5.987 1.00 93.88 112 ASN A N 1
ATOM 900 C CA . ASN A 1 112 ? -4.410 9.856 5.101 1.00 93.88 112 ASN A CA 1
ATOM 901 C C . ASN A 1 112 ? -3.509 10.481 4.024 1.00 93.88 112 ASN A C 1
ATOM 903 O O . ASN A 1 112 ? -3.939 10.618 2.885 1.00 93.88 112 ASN A O 1
ATOM 907 N N . LYS A 1 113 ? -2.275 10.877 4.367 1.00 92.12 113 LYS A N 1
ATOM 908 C CA . LYS A 1 113 ? -1.291 11.377 3.397 1.00 92.12 113 LYS A CA 1
ATOM 909 C C . LYS A 1 113 ? -1.038 10.325 2.320 1.00 92.12 113 LYS A C 1
ATOM 911 O O . LYS A 1 113 ? -1.136 10.661 1.148 1.00 92.12 113 LYS A O 1
ATOM 916 N N . GLU A 1 114 ? -0.771 9.084 2.710 1.00 94.88 114 GLU A N 1
ATOM 917 C CA . GLU A 1 114 ? -0.517 7.991 1.771 1.00 94.88 114 GLU A CA 1
ATOM 918 C C . GLU A 1 114 ? -1.711 7.729 0.852 1.00 94.88 114 GLU A C 1
ATOM 920 O O . GLU A 1 114 ? -1.544 7.739 -0.362 1.00 94.88 114 GLU A O 1
ATOM 925 N N . TYR A 1 115 ? -2.924 7.634 1.407 1.00 97.31 115 TYR A N 1
ATOM 926 C CA . TYR A 1 115 ? -4.152 7.522 0.615 1.00 97.31 115 TYR A CA 1
ATOM 927 C C . TYR A 1 115 ? -4.298 8.670 -0.397 1.00 97.31 115 TYR A C 1
ATOM 929 O O . TYR A 1 115 ? -4.59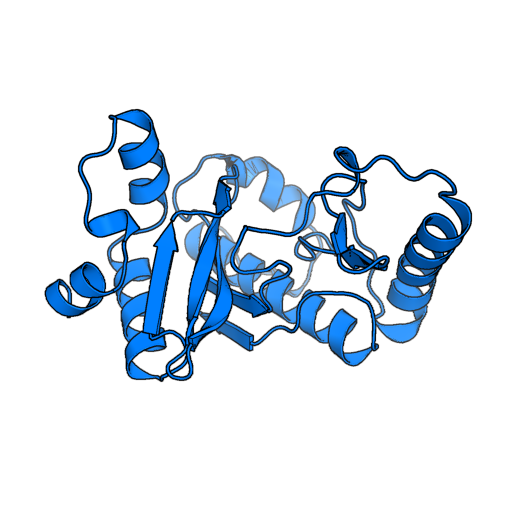8 8.445 -1.563 1.00 97.31 115 TYR A O 1
ATOM 937 N N . ARG A 1 116 ? -4.059 9.920 0.025 1.00 96.50 116 ARG A N 1
ATOM 938 C CA . ARG A 1 116 ? -4.184 11.096 -0.856 1.00 96.50 116 ARG A CA 1
ATOM 939 C C . ARG A 1 116 ? -3.093 11.166 -1.915 1.00 96.50 116 ARG A C 1
ATOM 941 O O . ARG A 1 116 ? -3.343 11.701 -2.988 1.00 96.50 116 ARG A O 1
ATOM 948 N N . ASN A 1 117 ? -1.899 10.674 -1.609 1.00 96.50 117 ASN A N 1
ATOM 949 C CA . ASN A 1 117 ? -0.819 10.590 -2.579 1.00 96.50 117 ASN A CA 1
ATOM 950 C C . ASN A 1 117 ? -1.122 9.502 -3.624 1.00 96.50 117 ASN A C 1
ATOM 952 O O . ASN A 1 117 ? -1.012 9.793 -4.809 1.00 96.50 117 ASN A O 1
ATOM 956 N N . LEU A 1 118 ? -1.597 8.319 -3.206 1.00 98.00 118 LEU A N 1
ATOM 957 C CA . LEU A 1 118 ? -2.081 7.274 -4.121 1.00 98.00 118 LEU A CA 1
ATOM 958 C C . LEU A 1 118 ? -3.201 7.792 -5.025 1.00 98.00 118 LEU A C 1
ATOM 960 O O . LEU A 1 118 ? -3.114 7.627 -6.231 1.00 98.00 118 LEU A O 1
ATOM 964 N N . GLN A 1 119 ? -4.194 8.500 -4.472 1.00 98.25 119 GLN A N 1
ATOM 965 C CA . GLN A 1 119 ? -5.262 9.106 -5.279 1.00 98.25 119 GLN A CA 1
ATOM 966 C C . GLN A 1 119 ? -4.728 10.041 -6.356 1.00 98.25 119 GLN A C 1
ATOM 968 O O . GLN A 1 119 ? -5.186 9.976 -7.484 1.00 98.25 119 GLN A O 1
ATOM 973 N N . ARG A 1 120 ? -3.746 10.886 -6.033 1.00 97.75 120 ARG A N 1
ATOM 974 C CA . ARG A 1 120 ? -3.173 11.818 -7.013 1.00 97.75 120 ARG A CA 1
ATOM 975 C C . ARG A 1 120 ? -2.380 11.114 -8.105 1.00 97.75 120 ARG A C 1
ATOM 977 O O . ARG A 1 120 ? -2.439 11.555 -9.242 1.00 97.75 120 ARG A O 1
ATOM 984 N N . TYR A 1 121 ? -1.630 10.067 -7.762 1.00 98.44 121 TYR A N 1
ATOM 985 C CA . TYR A 1 121 ? -0.936 9.260 -8.764 1.00 98.44 121 TYR A CA 1
ATOM 986 C C . TYR A 1 121 ? -1.936 8.505 -9.651 1.00 98.44 121 TYR A C 1
ATOM 988 O O . TYR A 1 121 ? -1.824 8.575 -10.868 1.00 98.44 121 TYR A O 1
ATOM 996 N N . TYR A 1 122 ? -2.957 7.884 -9.058 1.00 98.44 122 TYR A N 1
ATOM 997 C CA . TYR A 1 122 ? -4.001 7.159 -9.785 1.00 98.44 122 TYR A CA 1
ATOM 998 C C . TYR A 1 122 ? -4.831 8.075 -10.704 1.00 98.44 122 TYR A C 1
ATOM 1000 O O . TYR A 1 122 ? -5.044 7.763 -11.867 1.00 98.44 122 TYR A O 1
ATOM 1008 N N . GLU A 1 123 ? -5.239 9.257 -10.225 1.00 98.25 123 GLU A N 1
ATOM 1009 C CA . GLU A 1 123 ? -5.943 10.274 -11.029 1.00 98.25 123 GLU A CA 1
ATOM 1010 C C . GLU A 1 123 ? -5.081 10.840 -12.172 1.00 98.25 123 GLU A C 1
ATOM 1012 O O . GLU A 1 123 ? -5.627 11.367 -13.140 1.00 98.25 123 GLU A O 1
ATOM 1017 N N . ALA A 1 124 ? -3.753 10.745 -12.058 1.00 98.12 124 ALA A N 1
ATOM 1018 C CA . ALA A 1 124 ? -2.800 11.085 -13.113 1.00 98.12 124 ALA A CA 1
ATOM 1019 C C . ALA A 1 124 ? -2.475 9.890 -14.032 1.00 98.12 124 ALA A C 1
ATOM 1021 O O . ALA A 1 124 ? -1.536 9.981 -14.816 1.00 98.12 124 ALA A O 1
ATOM 1022 N N . GLU A 1 125 ? -3.231 8.789 -13.929 1.00 97.94 125 GLU A N 1
ATOM 1023 C CA . GLU A 1 125 ? -3.083 7.572 -14.741 1.00 97.94 125 GLU A CA 1
ATOM 1024 C C . GLU A 1 125 ? -1.699 6.908 -14.599 1.00 97.94 125 GLU A C 1
ATOM 1026 O O . GLU A 1 125 ? -1.200 6.267 -15.522 1.00 97.94 125 GLU A O 1
ATOM 1031 N N . LEU A 1 126 ? -1.061 7.057 -13.432 1.00 98.12 126 LEU A N 1
ATOM 1032 C CA . LEU A 1 126 ? 0.235 6.442 -13.139 1.00 98.12 126 LEU A CA 1
ATOM 1033 C C . LEU A 1 126 ? 0.072 5.040 -12.539 1.00 98.12 126 LEU A C 1
ATOM 1035 O O . LEU A 1 126 ? -0.882 4.821 -11.788 1.00 98.12 126 LEU A O 1
ATOM 1039 N N . PRO A 1 127 ? 1.022 4.114 -12.792 1.00 97.69 127 PRO A N 1
ATOM 1040 C CA . PRO A 1 127 ? 0.948 2.730 -12.327 1.00 97.69 127 PRO A CA 1
ATOM 1041 C C . PRO A 1 127 ? 1.151 2.639 -10.809 1.00 97.69 127 PRO A C 1
ATOM 1043 O O . PRO A 1 127 ? 2.259 2.457 -10.300 1.00 97.69 127 PRO A O 1
ATOM 1046 N N . VAL A 1 128 ? 0.054 2.792 -10.073 1.00 98.56 128 VAL A N 1
ATOM 1047 C CA . VAL A 1 128 ? -0.066 2.592 -8.626 1.00 98.56 128 VAL A CA 1
ATOM 1048 C C . VAL A 1 128 ? -1.336 1.789 -8.344 1.00 98.56 128 VAL A C 1
ATOM 1050 O O . VAL A 1 128 ? -2.272 1.872 -9.137 1.00 98.56 128 VAL A O 1
ATOM 1053 N N . PRO A 1 129 ? -1.428 1.084 -7.203 1.00 98.12 129 PRO A N 1
ATOM 1054 C CA . PRO A 1 129 ? -2.667 0.415 -6.821 1.00 98.12 129 PRO A CA 1
ATOM 1055 C C . PRO A 1 129 ? -3.828 1.410 -6.693 1.00 98.12 129 PRO A C 1
ATOM 1057 O O . PRO A 1 129 ? -3.674 2.453 -6.038 1.00 98.12 129 PRO A O 1
ATOM 1060 N N . GLU A 1 130 ? -4.999 1.074 -7.240 1.00 98.00 130 GLU A N 1
ATOM 1061 C CA . GLU A 1 130 ? -6.200 1.899 -7.093 1.00 98.00 130 GLU A CA 1
ATOM 1062 C C . GLU A 1 130 ? -6.540 2.111 -5.602 1.00 98.00 130 GLU A C 1
ATOM 1064 O O . GLU A 1 130 ? -6.717 1.154 -4.844 1.00 98.00 130 GLU A O 1
ATOM 1069 N N . PRO A 1 131 ? -6.654 3.359 -5.119 1.00 98.06 131 PRO A N 1
ATOM 1070 C CA . PRO A 1 131 ? -7.025 3.628 -3.735 1.00 98.06 131 PRO A CA 1
ATOM 1071 C C . PRO A 1 131 ? -8.539 3.490 -3.522 1.00 98.06 131 PRO A C 1
ATOM 1073 O O . PRO A 1 131 ? -9.324 4.292 -4.022 1.00 98.06 131 PRO A O 1
ATOM 1076 N N . ILE A 1 132 ? -8.947 2.551 -2.668 1.00 97.69 132 ILE A N 1
ATOM 1077 C CA . ILE A 1 132 ? -10.363 2.229 -2.425 1.00 97.69 132 ILE A CA 1
ATOM 1078 C C . ILE A 1 132 ? -10.927 3.052 -1.263 1.00 97.69 132 ILE A C 1
ATOM 1080 O O . ILE A 1 132 ? -11.935 3.748 -1.387 1.00 97.69 132 ILE A O 1
ATOM 1084 N N . ALA A 1 133 ? -10.294 2.976 -0.088 1.00 97.19 133 ALA A N 1
ATOM 1085 C CA . ALA A 1 133 ? -10.796 3.655 1.103 1.00 97.19 133 ALA A CA 1
ATOM 1086 C C . ALA A 1 133 ? -9.720 3.892 2.162 1.00 97.19 133 ALA A C 1
ATOM 1088 O O . ALA A 1 133 ? -8.718 3.192 2.268 1.00 97.19 133 ALA A O 1
ATOM 1089 N N . PHE A 1 134 ? -9.983 4.857 3.041 1.00 96.06 134 PHE A N 1
ATOM 1090 C CA . PHE A 1 134 ? -9.126 5.159 4.178 1.00 96.06 134 PHE A CA 1
ATOM 1091 C C . PHE A 1 134 ? -9.942 5.354 5.458 1.00 96.06 134 PHE A C 1
ATOM 1093 O O . PHE A 1 134 ? -10.936 6.085 5.479 1.00 96.06 134 PHE A O 1
ATOM 1100 N N . ARG A 1 135 ? -9.476 4.773 6.573 1.00 96.31 135 ARG A N 1
ATOM 1101 C CA . ARG A 1 135 ? -10.011 5.069 7.907 1.00 96.31 135 ARG A CA 1
ATOM 1102 C C . ARG A 1 135 ? -8.941 4.931 8.987 1.00 96.31 135 ARG A C 1
ATOM 1104 O O . ARG A 1 135 ? -8.478 3.838 9.296 1.00 96.31 135 ARG A O 1
ATOM 1111 N N . LYS A 1 136 ? -8.614 6.045 9.650 1.00 94.75 136 LYS A N 1
ATOM 1112 C CA . LYS A 1 136 ? -7.655 6.122 10.772 1.00 94.75 136 LYS A CA 1
ATOM 1113 C C . LYS A 1 136 ? -6.282 5.520 10.448 1.00 94.75 136 LYS A C 1
ATOM 1115 O O . LYS A 1 136 ? -5.460 6.234 9.914 1.00 94.75 136 LYS A O 1
ATOM 1120 N N . ASN A 1 137 ? -5.985 4.281 10.830 1.00 94.44 137 ASN A N 1
ATOM 1121 C CA . ASN A 1 137 ? -4.708 3.607 10.561 1.00 94.44 137 ASN A CA 1
ATOM 1122 C C . ASN A 1 137 ? -4.847 2.476 9.535 1.00 94.44 137 ASN A C 1
ATOM 1124 O O . ASN A 1 137 ? -3.960 1.636 9.454 1.00 94.44 137 ASN A O 1
ATOM 1128 N N . CYS A 1 138 ? -5.964 2.413 8.813 1.00 96.88 138 CYS A N 1
ATOM 1129 C CA . CYS A 1 138 ? -6.223 1.411 7.787 1.00 96.88 138 CYS A CA 1
ATOM 1130 C C . CYS A 1 138 ? -6.393 2.090 6.427 1.00 96.88 138 CYS A C 1
ATOM 1132 O O . CYS A 1 138 ? -7.106 3.094 6.326 1.00 96.88 138 CYS A O 1
ATOM 1134 N N . LEU A 1 139 ? -5.759 1.515 5.413 1.00 97.75 139 LEU A N 1
ATOM 1135 C CA . LEU A 1 139 ? -5.836 1.886 4.005 1.00 97.75 139 LEU A CA 1
ATOM 1136 C C . LEU A 1 139 ? -6.257 0.643 3.212 1.00 97.75 139 LEU A C 1
ATOM 1138 O O . LEU A 1 139 ? -5.648 -0.410 3.385 1.00 97.75 139 LEU A O 1
ATOM 1142 N N . LEU A 1 140 ? -7.293 0.784 2.390 1.00 98.12 140 LEU A N 1
ATOM 1143 C CA . LEU A 1 140 ? -7.723 -0.188 1.390 1.00 98.12 140 LEU A CA 1
ATOM 1144 C C . LEU A 1 140 ? -7.318 0.315 0.012 1.00 98.12 140 LEU A C 1
ATOM 1146 O O . LEU A 1 140 ? -7.567 1.479 -0.316 1.00 98.12 140 LEU A O 1
ATOM 1150 N N . MET A 1 141 ? -6.711 -0.565 -0.767 1.00 98.19 141 MET A N 1
ATOM 1151 C CA . MET A 1 141 ? -6.293 -0.320 -2.140 1.00 98.19 141 MET A CA 1
ATOM 1152 C C . MET A 1 141 ? -6.351 -1.627 -2.930 1.00 98.19 141 MET A C 1
ATOM 1154 O O . MET A 1 141 ? -6.466 -2.697 -2.329 1.00 98.19 141 MET A O 1
ATOM 1158 N N . GLU A 1 142 ? -6.272 -1.534 -4.248 1.00 97.69 142 GLU A N 1
ATOM 1159 C CA . GLU A 1 142 ? -6.129 -2.671 -5.149 1.00 97.69 142 GLU A CA 1
ATOM 1160 C C . GLU A 1 142 ? -5.030 -3.624 -4.670 1.00 97.69 142 GLU A C 1
ATOM 1162 O O . GLU A 1 142 ? -3.969 -3.214 -4.177 1.00 97.69 142 GLU A O 1
ATOM 1167 N N . TYR A 1 143 ? -5.309 -4.918 -4.781 1.00 97.75 143 TYR A N 1
ATOM 1168 C CA . TYR A 1 143 ? -4.300 -5.937 -4.580 1.00 97.75 143 TYR A CA 1
ATOM 1169 C C . TYR A 1 143 ? -3.552 -6.195 -5.883 1.00 97.75 143 TYR A C 1
ATOM 1171 O O . TYR A 1 143 ? -4.153 -6.580 -6.876 1.00 97.75 143 TYR A O 1
ATOM 1179 N N . VAL A 1 144 ? -2.232 -6.029 -5.852 1.00 97.62 144 VAL A N 1
ATOM 1180 C CA . VAL A 1 144 ? -1.370 -6.324 -6.998 1.00 97.62 144 VAL A CA 1
ATOM 1181 C C . VAL A 1 144 ? -0.787 -7.723 -6.824 1.00 97.62 144 VAL A C 1
ATOM 1183 O O . VAL A 1 144 ? 0.064 -7.948 -5.955 1.00 97.62 144 VAL A O 1
ATOM 1186 N N . GLY A 1 145 ? -1.267 -8.659 -7.632 1.00 95.25 145 GLY A N 1
ATOM 1187 C CA . GLY A 1 145 ? -0.956 -10.081 -7.547 1.00 95.25 145 GLY A CA 1
ATOM 1188 C C . GLY A 1 145 ? -2.173 -10.925 -7.907 1.00 95.25 145 GLY A C 1
ATOM 1189 O O . GLY A 1 145 ? -3.173 -10.414 -8.409 1.00 95.25 145 GLY A O 1
ATOM 1190 N N . ASP A 1 146 ? -2.102 -12.213 -7.602 1.00 90.94 146 ASP A N 1
ATOM 1191 C CA . ASP A 1 146 ? -3.155 -13.181 -7.890 1.00 90.94 146 ASP A CA 1
ATOM 1192 C C . ASP A 1 146 ? -3.416 -14.111 -6.692 1.00 90.94 146 ASP A C 1
ATOM 1194 O O . ASP A 1 146 ? -3.038 -13.843 -5.548 1.00 90.94 146 ASP A O 1
ATOM 1198 N N . GLU A 1 147 ? -4.123 -15.205 -6.956 1.00 82.38 147 GLU A N 1
ATOM 1199 C CA . GLU A 1 147 ? -4.435 -16.252 -5.985 1.00 82.38 147 GLU A CA 1
ATOM 1200 C C . GLU A 1 147 ? -3.202 -17.039 -5.494 1.00 82.38 147 GLU A C 1
ATOM 1202 O O . GLU A 1 147 ? -3.253 -17.612 -4.399 1.00 82.38 147 GLU A O 1
ATOM 1207 N N . ASP A 1 148 ? -2.087 -17.025 -6.235 1.00 86.62 148 ASP A N 1
ATOM 1208 C CA . ASP A 1 148 ? -0.821 -17.643 -5.827 1.00 86.62 148 ASP A CA 1
ATOM 1209 C C . ASP A 1 148 ? -0.010 -16.727 -4.892 1.00 86.62 148 ASP A C 1
ATOM 1211 O O . ASP A 1 148 ? 0.777 -17.212 -4.066 1.00 86.62 148 ASP A O 1
ATOM 1215 N N . GLY A 1 149 ? -0.224 -15.409 -4.956 1.00 91.31 149 GLY A N 1
ATOM 1216 C CA . GLY A 1 149 ? 0.300 -14.462 -3.980 1.00 91.31 149 GLY A CA 1
ATOM 1217 C C . GLY A 1 149 ? 0.531 -13.046 -4.512 1.00 91.31 149 GLY A C 1
ATOM 1218 O O . GLY A 1 149 ? 0.098 -12.689 -5.606 1.00 91.31 149 GLY A O 1
ATOM 1219 N N . PRO A 1 150 ? 1.223 -12.197 -3.725 1.00 95.50 150 PRO A N 1
ATOM 1220 C CA . PRO A 1 150 ? 1.477 -10.823 -4.130 1.00 95.50 150 PRO A CA 1
ATOM 1221 C C . PRO A 1 150 ? 2.471 -10.797 -5.287 1.00 95.50 150 PRO A C 1
ATOM 1223 O O . PRO A 1 150 ? 3.405 -11.605 -5.325 1.00 95.50 150 PRO A O 1
ATOM 1226 N N . ALA A 1 151 ? 2.331 -9.804 -6.162 1.00 97.12 151 ALA A N 1
ATOM 1227 C CA . ALA A 1 151 ? 3.331 -9.534 -7.180 1.00 97.12 151 ALA A CA 1
ATOM 1228 C C . ALA A 1 151 ? 4.730 -9.396 -6.546 1.00 97.12 151 ALA A C 1
ATOM 1230 O O . ALA A 1 151 ? 4.873 -8.796 -5.469 1.00 97.12 151 ALA A O 1
ATOM 1231 N N . PRO A 1 152 ? 5.780 -9.951 -7.174 1.00 96.94 152 PRO A N 1
ATOM 1232 C CA . PRO A 1 152 ? 7.132 -9.844 -6.652 1.00 96.94 152 PRO A CA 1
ATOM 1233 C C . PRO A 1 152 ? 7.604 -8.388 -6.660 1.00 96.94 152 PRO A C 1
ATOM 1235 O O . PRO A 1 152 ? 7.271 -7.600 -7.544 1.00 96.94 152 PRO A O 1
ATOM 1238 N N . GLN A 1 153 ? 8.440 -8.034 -5.686 1.00 97.62 153 GLN A N 1
ATOM 1239 C CA . GLN A 1 153 ? 9.169 -6.768 -5.727 1.00 97.62 153 GLN A CA 1
ATOM 1240 C C . GLN A 1 153 ? 10.195 -6.816 -6.862 1.00 97.62 153 GLN A C 1
ATOM 1242 O O . GLN A 1 153 ? 10.838 -7.846 -7.065 1.00 97.62 153 GLN A O 1
ATOM 1247 N N . LEU A 1 154 ? 10.421 -5.692 -7.544 1.00 97.94 154 LEU A N 1
ATOM 1248 C CA . LEU A 1 154 ? 11.351 -5.595 -8.671 1.00 97.94 154 LEU A CA 1
ATOM 1249 C C . LEU A 1 154 ? 12.761 -6.098 -8.315 1.00 97.94 154 LEU A C 1
ATOM 1251 O O . LEU A 1 154 ? 13.428 -6.707 -9.145 1.00 97.94 154 LEU A O 1
ATOM 1255 N N . LYS A 1 155 ? 13.199 -5.925 -7.060 1.00 97.31 155 LYS A N 1
ATOM 1256 C CA . LYS A 1 155 ? 14.484 -6.448 -6.556 1.00 97.31 155 LYS A CA 1
ATOM 1257 C C . LYS A 1 155 ? 14.654 -7.969 -6.691 1.00 97.31 155 LYS A C 1
ATOM 1259 O O . LYS A 1 155 ? 15.784 -8.451 -6.697 1.00 97.31 155 LYS A O 1
ATOM 1264 N N . ASP A 1 156 ? 13.545 -8.709 -6.699 1.00 97.12 156 ASP A N 1
ATOM 1265 C CA . ASP A 1 156 ? 13.504 -10.173 -6.735 1.00 97.12 156 ASP A CA 1
ATOM 1266 C C . ASP A 1 156 ? 13.203 -10.699 -8.153 1.00 97.12 156 ASP A C 1
ATOM 1268 O O . ASP A 1 156 ? 13.137 -11.911 -8.360 1.00 97.12 156 ASP A O 1
ATOM 1272 N N . VAL A 1 157 ? 13.048 -9.805 -9.137 1.00 96.81 157 VAL A N 1
ATOM 1273 C CA . VAL A 1 157 ? 12.758 -10.140 -10.535 1.00 96.81 157 VAL A CA 1
ATOM 1274 C C . VAL A 1 157 ? 14.029 -10.067 -11.373 1.00 96.81 157 VAL A C 1
ATOM 1276 O O . VAL A 1 157 ? 14.814 -9.124 -11.283 1.00 96.81 157 VAL A O 1
ATOM 1279 N N . VAL A 1 158 ? 14.232 -11.074 -12.223 1.00 95.88 158 VAL A N 1
ATOM 1280 C CA . VAL A 1 158 ? 15.301 -11.073 -13.225 1.00 95.88 158 VAL A CA 1
ATOM 1281 C C . VAL A 1 158 ? 14.702 -10.656 -14.561 1.00 95.88 158 VAL A C 1
ATOM 1283 O O . VAL A 1 158 ? 13.935 -11.411 -15.152 1.00 95.88 158 VAL A O 1
ATOM 1286 N N . LEU A 1 159 ? 1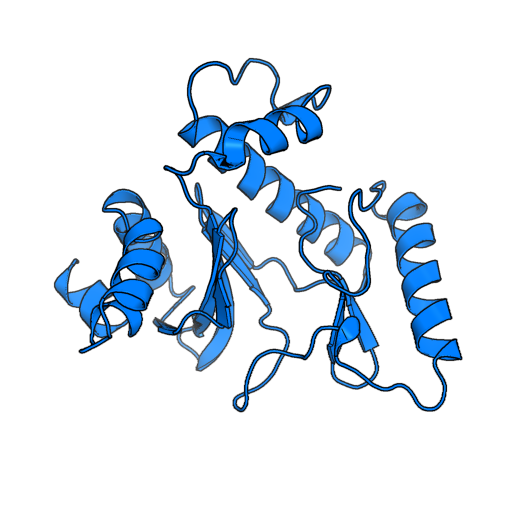5.067 -9.465 -15.032 1.00 94.75 159 LEU A N 1
ATOM 1287 C CA . LEU A 1 159 ? 14.668 -8.957 -16.344 1.00 94.75 159 LEU A CA 1
ATOM 1288 C C . LEU A 1 159 ? 15.723 -9.334 -17.388 1.00 94.75 159 LEU A C 1
ATOM 1290 O O . LEU A 1 159 ? 16.904 -9.024 -17.212 1.00 94.75 159 LEU A O 1
ATOM 1294 N N . GLU A 1 160 ? 15.310 -10.000 -18.468 1.00 92.69 160 GLU A N 1
ATOM 1295 C CA . GLU A 1 160 ? 16.207 -10.312 -19.591 1.00 92.69 160 GLU A CA 1
ATOM 1296 C C . GLU A 1 160 ? 16.585 -9.046 -20.375 1.00 92.69 160 GLU A C 1
ATOM 1298 O O . GLU A 1 160 ? 17.756 -8.859 -20.709 1.00 92.69 160 GLU A O 1
ATOM 1303 N N . ASP A 1 161 ? 15.613 -8.156 -20.600 1.00 94.38 161 ASP A N 1
ATOM 1304 C CA . ASP A 1 161 ? 15.809 -6.803 -21.123 1.00 94.38 161 ASP A CA 1
ATOM 1305 C C . ASP A 1 161 ? 15.115 -5.793 -20.190 1.00 94.38 161 ASP A C 1
ATOM 1307 O O . ASP A 1 161 ? 13.887 -5.750 -20.141 1.00 94.38 161 ASP A O 1
ATOM 1311 N N . PRO A 1 162 ? 15.869 -5.003 -19.405 1.00 95.62 162 PRO A N 1
ATOM 1312 C CA . PRO A 1 162 ? 15.294 -4.058 -18.453 1.00 95.62 162 PRO A CA 1
ATOM 1313 C C . PRO A 1 162 ? 14.926 -2.705 -19.079 1.00 95.62 162 PRO A C 1
ATOM 1315 O O . PRO A 1 162 ? 14.528 -1.808 -18.338 1.00 95.62 162 PRO A O 1
ATOM 1318 N N . THR A 1 163 ? 15.120 -2.512 -20.390 1.00 97.25 163 THR A N 1
ATOM 1319 C CA . THR A 1 163 ? 15.004 -1.193 -21.037 1.00 97.25 163 THR A CA 1
ATOM 1320 C C . THR A 1 163 ? 13.611 -0.589 -20.883 1.00 97.25 163 THR A C 1
ATOM 1322 O O . THR A 1 163 ? 13.496 0.526 -20.379 1.00 97.25 163 THR A O 1
ATOM 1325 N N . ASP A 1 164 ? 12.566 -1.342 -21.226 1.00 96.06 164 ASP A N 1
ATOM 1326 C CA . ASP A 1 164 ? 11.185 -0.850 -21.168 1.00 96.06 164 ASP A CA 1
ATOM 1327 C C . ASP A 1 164 ? 10.765 -0.540 -19.722 1.00 96.06 164 ASP A C 1
ATOM 1329 O O . ASP A 1 164 ? 10.308 0.560 -19.421 1.00 96.06 164 ASP A O 1
ATOM 1333 N N . THR A 1 165 ? 11.052 -1.450 -18.783 1.00 97.69 165 THR A N 1
ATOM 1334 C CA . THR A 1 165 ? 10.782 -1.234 -17.352 1.00 97.69 165 THR A CA 1
ATOM 1335 C C . THR A 1 165 ? 11.540 -0.025 -16.797 1.00 97.69 165 THR A C 1
ATOM 1337 O O . THR A 1 165 ? 11.015 0.719 -15.969 1.00 97.69 165 THR A O 1
ATOM 1340 N N . TYR A 1 166 ? 12.783 0.200 -17.234 1.00 97.81 166 TYR A N 1
ATOM 1341 C CA . TYR A 1 166 ? 13.544 1.389 -16.856 1.00 97.81 166 TYR A CA 1
ATOM 1342 C C . TYR A 1 166 ? 12.861 2.666 -17.362 1.00 97.81 166 TYR A C 1
ATOM 1344 O O . TYR A 1 166 ? 12.688 3.609 -16.586 1.00 97.81 166 TYR A O 1
ATOM 1352 N N . ASP A 1 167 ? 12.449 2.693 -18.628 1.00 98.06 167 ASP A N 1
ATOM 1353 C CA . ASP A 1 167 ? 11.787 3.847 -19.237 1.00 98.06 167 ASP A CA 1
ATOM 1354 C C . ASP A 1 167 ? 10.426 4.142 -18.582 1.00 98.06 167 ASP A C 1
ATOM 1356 O O . ASP A 1 167 ? 10.094 5.309 -18.352 1.00 98.06 167 ASP A O 1
ATOM 1360 N N . GLU A 1 168 ? 9.676 3.115 -18.184 1.00 97.94 168 GLU A N 1
ATOM 1361 C CA . GLU A 1 168 ? 8.419 3.246 -17.436 1.00 97.94 168 GLU A CA 1
ATOM 1362 C C . GLU A 1 168 ? 8.640 3.819 -16.031 1.00 97.94 168 GLU A C 1
ATOM 1364 O O . GLU A 1 168 ? 7.953 4.759 -15.626 1.00 97.94 168 GLU A O 1
ATOM 1369 N N . VAL A 1 169 ? 9.656 3.346 -15.301 1.00 98.25 169 VAL A N 1
ATOM 1370 C CA . VAL A 1 169 ? 10.008 3.902 -13.981 1.00 98.25 169 VAL A CA 1
ATOM 1371 C C . VAL A 1 169 ? 10.477 5.357 -14.096 1.00 98.25 169 VAL A C 1
ATOM 1373 O O . VAL A 1 169 ? 10.138 6.190 -13.251 1.00 98.25 169 VAL A O 1
ATOM 1376 N N . ILE A 1 170 ? 11.235 5.707 -15.140 1.00 98.25 170 ILE A N 1
ATOM 1377 C CA . ILE A 1 170 ? 11.628 7.099 -15.396 1.00 98.25 170 ILE A CA 1
ATOM 1378 C C . ILE A 1 170 ? 10.408 7.961 -15.742 1.00 98.25 170 ILE A C 1
ATOM 1380 O O . ILE A 1 170 ? 10.293 9.078 -15.227 1.00 98.25 170 ILE A O 1
ATOM 1384 N N . SER A 1 171 ? 9.488 7.447 -16.560 1.00 97.94 171 SER A N 1
ATOM 1385 C CA . SER A 1 171 ? 8.233 8.125 -16.904 1.00 97.94 171 SER A CA 1
ATOM 1386 C C . SER A 1 171 ? 7.399 8.390 -15.654 1.00 97.94 171 SER A C 1
ATOM 1388 O O . SER A 1 171 ? 7.024 9.536 -15.414 1.00 97.94 171 SER A O 1
ATOM 1390 N N . PHE A 1 172 ? 7.268 7.404 -14.758 1.00 98.44 172 PHE A N 1
ATOM 1391 C CA . PHE A 1 172 ? 6.602 7.577 -13.466 1.00 98.44 172 PHE A CA 1
ATOM 1392 C C . PHE A 1 172 ? 7.165 8.756 -12.658 1.00 98.44 172 PHE A C 1
ATOM 1394 O O . PHE A 1 172 ? 6.412 9.546 -12.091 1.00 98.44 172 PHE A O 1
ATOM 1401 N N . ILE A 1 173 ? 8.493 8.915 -12.604 1.00 98.19 173 ILE A N 1
ATOM 1402 C CA . ILE A 1 173 ? 9.129 10.026 -11.877 1.00 98.19 173 ILE A CA 1
ATOM 1403 C C . ILE A 1 173 ? 8.789 11.372 -12.530 1.00 98.19 173 ILE A C 1
ATOM 1405 O O . ILE A 1 173 ? 8.483 12.348 -11.837 1.00 98.19 173 ILE A O 1
ATOM 1409 N N . ILE A 1 174 ? 8.891 11.445 -13.857 1.00 98.19 174 ILE A N 1
ATOM 1410 C CA . ILE A 1 174 ? 8.692 12.678 -14.623 1.00 98.19 174 ILE A CA 1
ATOM 1411 C C . ILE A 1 174 ? 7.230 13.125 -14.548 1.00 98.19 174 ILE A C 1
ATOM 1413 O O . ILE A 1 174 ? 6.963 14.292 -14.246 1.00 98.19 174 ILE A O 1
ATOM 1417 N N . ASP A 1 175 ? 6.308 12.207 -14.796 1.00 98.00 175 ASP A N 1
ATOM 1418 C CA . ASP A 1 175 ? 4.873 12.469 -14.880 1.00 98.00 175 ASP A CA 1
ATOM 1419 C C . ASP A 1 175 ? 4.268 12.584 -13.475 1.00 98.00 175 ASP A C 1
ATOM 1421 O O . ASP A 1 175 ? 3.451 13.464 -13.206 1.00 98.00 175 ASP A O 1
ATOM 1425 N N . GLY A 1 176 ? 4.806 11.850 -12.496 1.00 97.88 176 GLY A N 1
ATOM 1426 C CA . GLY A 1 176 ? 4.525 12.074 -11.078 1.00 97.88 176 GLY A CA 1
ATOM 1427 C C . GLY A 1 176 ? 4.822 13.513 -10.642 1.00 97.88 176 GLY A C 1
ATOM 1428 O O . GLY A 1 176 ? 4.017 14.143 -9.949 1.00 97.88 176 GLY A O 1
ATOM 1429 N N . PHE A 1 177 ? 5.935 14.088 -11.105 1.00 97.88 177 PHE A N 1
ATOM 1430 C CA . PHE A 1 177 ? 6.263 15.488 -10.831 1.00 97.88 177 PHE A CA 1
ATOM 1431 C C . PHE A 1 177 ? 5.380 16.473 -11.612 1.00 97.88 177 PHE A C 1
ATOM 1433 O O .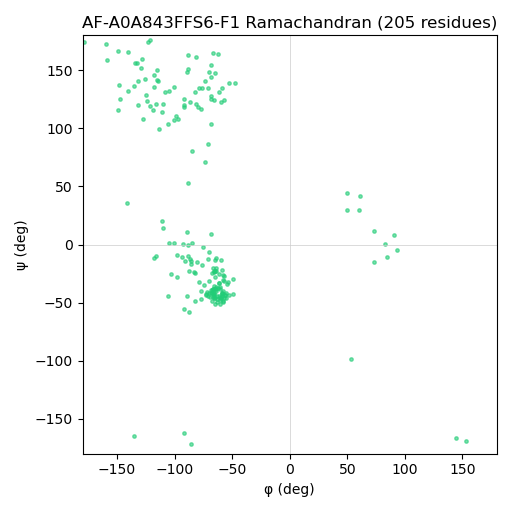 PHE A 1 177 ? 4.950 17.490 -11.058 1.00 97.88 177 PHE A O 1
ATOM 1440 N N . LYS A 1 178 ? 5.125 16.211 -12.896 1.00 97.88 178 LYS A N 1
ATOM 1441 C CA . LYS A 1 178 ? 4.406 17.143 -13.778 1.00 97.88 178 LYS A CA 1
ATOM 1442 C C . LYS A 1 178 ? 2.902 17.143 -13.554 1.00 97.88 178 LYS A C 1
ATOM 1444 O O . LYS A 1 178 ? 2.340 18.229 -13.428 1.00 97.88 178 LYS A O 1
ATOM 1449 N N . ASP A 1 179 ? 2.299 15.966 -13.466 1.00 97.31 179 ASP A N 1
ATOM 1450 C CA . ASP A 1 179 ? 0.852 15.771 -13.545 1.00 97.31 179 ASP A CA 1
ATOM 1451 C C . ASP A 1 179 ? 0.265 15.470 -12.166 1.00 97.31 179 ASP A C 1
ATOM 1453 O O . ASP A 1 179 ? -0.690 16.122 -11.741 1.00 97.31 179 ASP A O 1
ATOM 1457 N N . ALA A 1 180 ? 0.907 14.590 -11.387 1.00 96.75 180 ALA A N 1
ATOM 1458 C CA . ALA A 1 180 ? 0.490 14.348 -10.005 1.00 96.75 180 ALA A CA 1
ATOM 1459 C C . ALA A 1 180 ? 1.001 15.424 -9.027 1.00 96.75 180 ALA A C 1
ATOM 1461 O O . ALA A 1 180 ? 0.491 15.514 -7.909 1.00 96.75 180 ALA A O 1
ATOM 1462 N N . HIS A 1 181 ? 1.976 16.259 -9.417 1.00 96.44 181 HIS A N 1
ATOM 1463 C CA . HIS A 1 181 ? 2.695 17.237 -8.578 1.00 96.44 181 HIS A CA 1
ATOM 1464 C C . HIS A 1 181 ? 3.243 16.641 -7.266 1.00 96.44 181 HIS A C 1
ATOM 1466 O O . HIS A 1 181 ? 3.074 17.217 -6.180 1.00 96.44 181 HIS A O 1
ATOM 1472 N N . LEU A 1 182 ? 3.848 15.459 -7.363 1.00 95.44 182 LEU A N 1
ATOM 1473 C CA . LEU A 1 182 ? 4.438 14.694 -6.267 1.00 95.44 182 LEU A CA 1
ATOM 1474 C C . LEU A 1 182 ? 5.837 14.196 -6.651 1.00 95.44 182 LEU A C 1
ATOM 1476 O O . LEU A 1 182 ? 6.166 14.062 -7.824 1.00 95.44 182 LEU A O 1
ATOM 1480 N N . VAL A 1 183 ? 6.673 13.922 -5.651 1.00 94.81 183 VAL A N 1
ATOM 1481 C CA . VAL A 1 183 ? 7.968 13.260 -5.852 1.00 94.81 183 VAL A CA 1
ATOM 1482 C C . VAL A 1 183 ? 8.070 12.133 -4.846 1.00 94.81 183 VAL A C 1
ATOM 1484 O O . VAL A 1 183 ? 8.049 12.386 -3.647 1.00 94.81 183 VAL A O 1
ATOM 1487 N N . HIS A 1 184 ? 8.214 10.896 -5.313 1.00 94.50 184 HIS A N 1
ATOM 1488 C CA . HIS A 1 184 ? 8.335 9.745 -4.425 1.00 94.50 184 HIS A CA 1
ATOM 1489 C C . HIS A 1 184 ? 9.669 9.769 -3.653 1.00 94.50 184 HIS A C 1
ATOM 1491 O O . HIS A 1 184 ? 10.725 9.463 -4.203 1.00 94.50 184 HIS A O 1
ATOM 1497 N N . GLY A 1 185 ? 9.629 10.132 -2.366 1.00 91.31 185 GLY A N 1
ATOM 1498 C CA . GLY A 1 185 ? 10.825 10.391 -1.551 1.00 91.31 185 GLY A CA 1
ATOM 1499 C C . GLY A 1 185 ? 11.688 9.173 -1.188 1.00 91.31 185 GLY A C 1
ATOM 1500 O O . GLY A 1 185 ? 12.754 9.357 -0.605 1.00 91.31 185 GLY A O 1
ATOM 1501 N N . ASP A 1 186 ? 11.237 7.957 -1.506 1.00 91.19 186 ASP A N 1
ATOM 1502 C CA . ASP A 1 186 ? 11.937 6.693 -1.210 1.00 91.19 186 ASP A CA 1
ATOM 1503 C C . ASP A 1 186 ? 11.796 5.666 -2.356 1.00 91.19 186 ASP A C 1
ATOM 1505 O O . ASP A 1 186 ? 11.599 4.474 -2.130 1.00 91.19 186 ASP A O 1
ATOM 1509 N N . LEU A 1 187 ? 11.786 6.124 -3.617 1.00 96.06 187 LEU A N 1
ATOM 1510 C CA . LEU A 1 187 ? 11.631 5.222 -4.767 1.00 96.06 187 LEU A CA 1
ATOM 1511 C C . LEU A 1 187 ? 12.875 4.333 -4.934 1.00 96.06 187 LEU A C 1
ATOM 1513 O O . LEU A 1 187 ? 13.994 4.834 -5.029 1.00 96.06 187 LEU A O 1
ATOM 1517 N N . SER A 1 188 ? 12.667 3.018 -4.961 1.00 96.31 188 SER A N 1
ATOM 1518 C CA . SER A 1 188 ? 13.702 1.994 -5.147 1.00 96.31 188 SER A CA 1
ATOM 1519 C C . SER A 1 188 ? 13.066 0.686 -5.622 1.00 96.31 188 SER A C 1
ATOM 1521 O O . SER A 1 188 ? 11.845 0.539 -5.577 1.00 96.31 188 SER A O 1
ATOM 1523 N N . GLU A 1 189 ? 13.880 -0.299 -5.990 1.00 96.88 189 GLU A N 1
ATOM 1524 C CA . GLU A 1 189 ? 13.460 -1.651 -6.377 1.00 96.88 189 GLU A CA 1
ATOM 1525 C C . GLU A 1 189 ? 12.686 -2.413 -5.278 1.00 96.88 189 GLU A C 1
ATOM 1527 O O . GLU A 1 189 ? 12.075 -3.447 -5.545 1.00 96.88 189 GLU A O 1
ATOM 1532 N N . TYR A 1 190 ? 12.704 -1.910 -4.038 1.00 94.94 190 TYR A N 1
ATOM 1533 C CA . TYR A 1 190 ? 11.926 -2.434 -2.911 1.00 94.94 190 TYR A CA 1
ATOM 1534 C C . TYR A 1 190 ? 10.484 -1.903 -2.892 1.00 94.94 190 TYR A C 1
ATOM 1536 O O . TYR A 1 190 ? 9.609 -2.546 -2.320 1.00 94.94 190 TYR A O 1
ATOM 1544 N N . ASN A 1 191 ? 10.226 -0.745 -3.502 1.00 95.69 191 ASN A N 1
ATOM 1545 C CA . ASN A 1 191 ? 8.918 -0.077 -3.499 1.00 95.69 191 ASN A CA 1
ATOM 1546 C C . ASN A 1 191 ? 8.258 -0.098 -4.888 1.00 95.69 191 ASN A C 1
ATOM 1548 O O . ASN A 1 191 ? 7.373 0.705 -5.175 1.00 95.69 191 ASN A O 1
ATOM 1552 N N . ILE A 1 192 ? 8.702 -1.020 -5.742 1.00 98.25 192 ILE A N 1
ATOM 1553 C CA . ILE A 1 192 ? 8.136 -1.291 -7.060 1.00 98.25 192 ILE A CA 1
ATOM 1554 C C . ILE A 1 192 ? 7.784 -2.774 -7.084 1.00 98.25 192 ILE A C 1
ATOM 1556 O O . ILE A 1 192 ? 8.644 -3.617 -6.819 1.00 98.25 192 ILE A O 1
ATOM 1560 N N . LEU A 1 193 ? 6.523 -3.084 -7.356 1.00 98.12 193 LEU A N 1
ATOM 1561 C CA . LEU A 1 193 ? 6.074 -4.427 -7.699 1.00 98.12 193 LEU A CA 1
ATOM 1562 C C . LEU A 1 193 ? 6.188 -4.605 -9.210 1.00 98.12 193 LEU A C 1
ATOM 1564 O O . LEU A 1 193 ? 6.089 -3.630 -9.946 1.00 98.12 193 LEU A O 1
ATOM 1568 N N . TYR A 1 194 ? 6.412 -5.828 -9.667 1.00 98.06 194 TYR A N 1
ATOM 1569 C CA . TYR A 1 194 ? 6.427 -6.142 -11.090 1.00 98.06 194 TYR A CA 1
ATOM 1570 C C . TYR A 1 194 ? 5.326 -7.151 -11.381 1.00 98.06 194 TYR A C 1
ATOM 1572 O O . TYR A 1 194 ? 5.350 -8.264 -10.850 1.00 98.06 194 TYR A O 1
ATOM 1580 N N . TRP A 1 195 ? 4.347 -6.744 -12.180 1.00 97.19 195 TRP A N 1
ATOM 1581 C CA . TRP A 1 195 ? 3.141 -7.519 -12.431 1.00 97.19 195 TRP A CA 1
ATOM 1582 C C . TRP A 1 195 ? 2.741 -7.404 -13.896 1.00 97.19 195 TRP A C 1
ATOM 1584 O O . TRP A 1 195 ? 2.766 -6.311 -14.445 1.00 97.19 195 TRP A O 1
ATOM 1594 N N . ASP A 1 196 ? 2.443 -8.534 -14.540 1.00 93.56 196 ASP A N 1
ATOM 1595 C CA . ASP A 1 196 ? 2.034 -8.594 -15.953 1.00 93.56 196 ASP A CA 1
ATOM 1596 C C . ASP A 1 196 ? 2.938 -7.829 -16.944 1.00 93.56 196 ASP A C 1
ATOM 1598 O O . ASP A 1 196 ? 2.508 -7.398 -18.010 1.00 93.56 196 ASP A O 1
ATOM 1602 N N . GLY A 1 197 ? 4.233 -7.726 -16.624 1.00 94.12 197 GLY A N 1
ATOM 1603 C CA . GLY A 1 197 ? 5.228 -7.035 -17.448 1.00 94.12 197 GLY A CA 1
ATOM 1604 C C . GLY A 1 197 ? 5.450 -5.563 -17.089 1.00 94.12 197 GLY A C 1
ATOM 1605 O O . GLY A 1 197 ? 6.373 -4.959 -17.633 1.00 94.12 197 GLY A O 1
ATOM 1606 N N . GLU A 1 198 ? 4.683 -5.016 -16.145 1.00 96.19 198 GLU A N 1
ATOM 1607 C CA . GLU A 1 198 ? 4.672 -3.594 -15.797 1.00 96.19 198 GLU A CA 1
ATOM 1608 C C . GLU A 1 198 ? 5.179 -3.341 -14.354 1.00 96.19 198 GLU A C 1
ATOM 1610 O O . GLU A 1 198 ? 4.888 -4.109 -13.427 1.00 96.19 198 GLU A O 1
ATOM 1615 N N . PRO A 1 199 ? 5.951 -2.262 -14.116 1.00 98.06 199 PRO A N 1
ATOM 1616 C CA . PRO A 1 199 ? 6.345 -1.807 -12.794 1.00 98.06 199 PRO A CA 1
ATOM 1617 C C . PRO A 1 199 ? 5.229 -0.975 -12.147 1.00 98.06 199 PRO A C 1
ATOM 1619 O O . PRO A 1 199 ? 4.872 0.101 -12.621 1.00 98.06 199 PRO A O 1
ATOM 1622 N N . ILE A 1 200 ? 4.747 -1.423 -10.992 1.00 98.56 200 ILE A N 1
ATOM 1623 C CA . ILE A 1 200 ? 3.708 -0.752 -10.207 1.00 98.56 200 ILE A CA 1
ATOM 1624 C C . ILE A 1 200 ? 4.324 -0.186 -8.927 1.00 98.56 200 ILE A C 1
ATOM 1626 O O . ILE A 1 200 ? 4.882 -0.916 -8.102 1.00 98.56 200 ILE A O 1
ATOM 1630 N N . VAL A 1 201 ? 4.230 1.129 -8.735 1.00 98.31 201 VAL A N 1
ATOM 1631 C CA . VAL A 1 201 ? 4.820 1.823 -7.584 1.00 98.31 201 VAL A CA 1
ATOM 1632 C C . VAL A 1 201 ? 3.903 1.727 -6.367 1.00 98.31 201 VAL A C 1
ATOM 1634 O O . VAL A 1 201 ? 2.712 2.029 -6.424 1.00 98.31 201 VAL A O 1
ATOM 1637 N N . ILE A 1 202 ? 4.481 1.353 -5.225 1.00 96.88 202 ILE A N 1
ATOM 1638 C CA . ILE A 1 202 ? 3.791 1.240 -3.935 1.00 96.88 202 ILE A CA 1
ATOM 1639 C C . ILE A 1 202 ? 4.437 2.149 -2.876 1.00 96.88 202 ILE A C 1
ATOM 1641 O O . ILE A 1 202 ? 5.451 2.792 -3.114 1.00 96.88 202 ILE A O 1
ATOM 1645 N N . ASP A 1 203 ? 3.845 2.202 -1.679 1.00 92.19 203 ASP A N 1
ATOM 1646 C CA . ASP A 1 203 ? 4.363 2.954 -0.518 1.00 92.19 203 ASP A CA 1
ATOM 1647 C C . ASP A 1 203 ? 4.499 4.479 -0.724 1.00 92.19 203 ASP A C 1
ATOM 1649 O O . ASP A 1 203 ? 5.418 5.143 -0.239 1.00 92.19 203 ASP A O 1
ATOM 1653 N N . CYS A 1 204 ? 3.499 5.085 -1.369 1.00 90.56 204 CYS A N 1
ATOM 1654 C CA . CYS A 1 204 ? 3.469 6.514 -1.700 1.00 90.56 204 CYS A CA 1
ATOM 1655 C C . CYS A 1 204 ? 3.332 7.472 -0.494 1.00 90.56 204 CYS A C 1
ATOM 1657 O O . CYS A 1 204 ? 3.142 8.680 -0.670 1.00 90.56 204 CYS A O 1
ATOM 1659 N N . GLY A 1 205 ? 3.428 6.982 0.747 1.00 85.88 205 GLY A N 1
ATOM 1660 C CA . GLY A 1 205 ? 3.364 7.797 1.967 1.00 85.88 205 GLY A CA 1
ATOM 1661 C C . GLY A 1 205 ? 4.540 8.767 2.109 1.00 85.88 205 GLY A C 1
ATOM 1662 O O . GLY A 1 205 ? 4.414 9.808 2.763 1.00 85.88 205 GLY A O 1
ATOM 1663 N N . GLN A 1 206 ? 5.663 8.471 1.449 1.00 79.81 206 GLN A N 1
ATOM 1664 C CA . GLN A 1 206 ? 6.869 9.306 1.435 1.00 79.81 206 GLN A CA 1
ATOM 1665 C C . GLN A 1 206 ? 6.889 10.373 0.334 1.00 79.81 206 GLN A C 1
ATOM 1667 O O . GLN A 1 206 ? 7.848 11.140 0.266 1.00 79.81 206 GLN A O 1
ATOM 1672 N N . ALA A 1 207 ? 5.847 10.444 -0.500 1.00 79.00 207 ALA A N 1
ATOM 1673 C CA . ALA A 1 207 ? 5.717 11.450 -1.555 1.00 79.00 207 ALA A CA 1
ATOM 1674 C C . ALA A 1 207 ? 5.187 12.812 -1.072 1.00 79.00 207 ALA A C 1
ATOM 1676 O O . ALA A 1 207 ? 4.522 12.868 -0.001 1.00 79.00 207 ALA A O 1
#

Secondary structure (DSSP, 8-state):
-HHHHHHHBHHHH----HHHHHHHHTT--HHHHHHHHHHHHTTS-SEEEEEEEE-SSEEEEEEE-TT--EEEEEEE-SS-TTHHHHHHHSTT-GGGTT--S-HHHHHHHHHHHHHH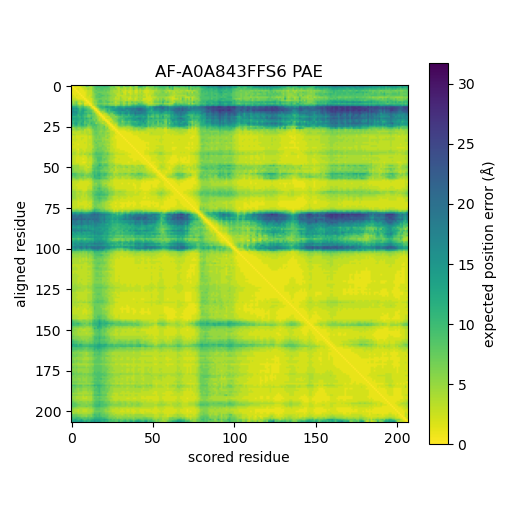HHHHHHHTT-SSPPEEEEETTEEEEE--B-SS-BPPBGGG---S--HHHHHHHHHHHHHHHHTS----TT-STTSEEEETTEEEE--GGG-

Foldseek 3Di:
DVVQLCVAEQLNPDDDDPPSVVQVVQQPDPVNSVVVVVCCVVQNFVHWYGFQAGDQFWTWTWTAGPVRATKIKTFGGQDGPCVVVLCVLCVPPPLCPPVPDRSQVSLQSLQVLQLLLQVLCVVLVAQAWAWDDDDRRITMTHADDDPVGGFDQQVPDDDPDCVVQVVSVVCSQVSCCVRSVDHQQDDDSRQWGAHPNYTHGHDSSSD

Radius of gyration: 17.3 Å; Cα contacts (8 Å, |Δi|>4): 324; chains: 1; bounding box: 37×44×42 Å

Sequence (207 aa):
MFAHVERHVDALKTNKTGDERQTDAEVFDRQTLMLIYDFMTGGLIDTIHYPVSTGKEGNVFYATDEDGEPIALKIFRTSTSTFKRVSKYIEGDPRFKGLTGNRRKIIYAWTNKEYRNLQRYYEAELPVPEPIAFRKNCLLMEYVGDEDGPAPQLKDVVLEDPTDTYDEVISFIIDGFKDAHLVHGDLSEYNILYWDGEPIVIDCGQA